Protein AF-A0A9P8SHW7-F1 (afdb_monomer_lite)

Secondary structure (DSSP, 8-state):
--SSHHHHHHHHHHHHHHHHHHHHHHHTS-HHHHHHHHHHHHHHHHHHHS-EE-TTS-EE--TTTT---HHHHHHHHHHTGGG-EEPPPP--------PPP------HHHHHHTTGGGTT--PPP--------TTSPEEPPHHHHHHHHHHHHHHHHHHHHTT-S--S-TTGGGGGGTS-SSB-SSTTSBPPHHHHHHHHHHHHHHTT---SSGGGHHHHHHHHHHHHTT--HHHHHHHTT----HIIIII-----HHHHHHHTT--SSTT----TTTTS---THHHHHHHTT--

Structure (mmCIF, N/CA/C/O backbone):
data_AF-A0A9P8SHW7-F1
#
_entry.id   AF-A0A9P8SHW7-F1
#
loop_
_atom_site.group_PDB
_atom_site.id
_atom_site.type_symbol
_atom_site.label_atom_id
_atom_site.label_alt_id
_atom_site.label_comp_id
_atom_site.label_asym_id
_atom_site.label_entity_id
_atom_site.label_seq_id
_atom_site.pdbx_PDB_ins_code
_atom_site.Cartn_x
_atom_site.Cartn_y
_atom_site.Cartn_z
_atom_site.occupancy
_atom_site.B_iso_or_equiv
_atom_site.auth_seq_id
_atom_site.auth_comp_id
_atom_site.auth_asym_id
_atom_site.auth_atom_id
_atom_site.pdbx_PDB_model_num
ATOM 1 N N . MET A 1 1 ? 10.641 -43.519 4.633 1.00 40.56 1 MET A N 1
ATOM 2 C CA . MET A 1 1 ? 11.462 -42.419 4.082 1.00 40.56 1 MET A CA 1
ATOM 3 C C . MET A 1 1 ? 10.838 -41.916 2.768 1.00 40.56 1 MET A C 1
ATOM 5 O O . MET A 1 1 ? 11.479 -41.977 1.737 1.00 40.56 1 MET A O 1
ATOM 9 N N . ALA A 1 2 ? 9.564 -41.488 2.783 1.00 47.62 2 ALA A N 1
ATOM 10 C CA . ALA A 1 2 ? 8.767 -41.249 1.560 1.00 47.62 2 ALA A CA 1
ATOM 11 C C . ALA A 1 2 ? 7.805 -40.038 1.664 1.00 47.62 2 ALA A C 1
ATOM 13 O O . ALA A 1 2 ? 6.788 -39.991 0.983 1.00 47.62 2 ALA A O 1
ATOM 14 N N . ALA A 1 3 ? 8.075 -39.088 2.567 1.00 46.25 3 ALA A N 1
ATOM 15 C CA . ALA A 1 3 ? 7.189 -37.942 2.820 1.00 46.25 3 ALA A CA 1
ATOM 16 C C . ALA A 1 3 ? 7.668 -36.624 2.174 1.00 46.25 3 ALA A C 1
ATOM 18 O O . ALA A 1 3 ? 6.916 -35.653 2.169 1.00 46.25 3 ALA A O 1
ATOM 19 N N . ASP A 1 4 ? 8.882 -36.593 1.613 1.00 49.69 4 ASP A N 1
ATOM 20 C CA . ASP A 1 4 ? 9.526 -35.367 1.112 1.00 49.69 4 ASP A CA 1
ATOM 21 C C . ASP A 1 4 ? 9.071 -34.997 -0.319 1.00 49.69 4 ASP A C 1
ATOM 23 O O . ASP A 1 4 ? 8.867 -33.827 -0.639 1.00 49.69 4 ASP A O 1
ATOM 27 N N . ASP A 1 5 ? 8.759 -35.998 -1.152 1.00 51.94 5 ASP A N 1
ATOM 28 C CA . ASP A 1 5 ? 8.404 -35.807 -2.572 1.00 51.94 5 ASP A CA 1
ATOM 29 C C . ASP A 1 5 ? 7.025 -35.161 -2.794 1.00 51.94 5 ASP A C 1
ATOM 31 O O . ASP A 1 5 ? 6.785 -34.465 -3.780 1.00 51.94 5 ASP A O 1
ATOM 35 N N . SER A 1 6 ? 6.085 -35.367 -1.868 1.00 47.69 6 SER A N 1
ATOM 36 C CA . SER A 1 6 ? 4.748 -34.763 -1.967 1.00 47.69 6 SER A CA 1
ATOM 37 C C . SER A 1 6 ? 4.747 -33.261 -1.654 1.00 47.69 6 SER A C 1
ATOM 39 O O . SER A 1 6 ? 3.909 -32.517 -2.170 1.00 47.69 6 SER A O 1
ATOM 41 N N . TYR A 1 7 ? 5.694 -32.809 -0.825 1.00 43.69 7 TYR A N 1
ATOM 42 C CA . TYR A 1 7 ? 5.785 -31.425 -0.363 1.00 43.69 7 TYR A CA 1
ATOM 43 C C . TYR A 1 7 ? 6.458 -30.536 -1.415 1.00 43.69 7 TYR A C 1
ATOM 45 O O . TYR A 1 7 ? 5.978 -29.438 -1.705 1.00 43.69 7 TYR A O 1
ATOM 53 N N . THR A 1 8 ? 7.503 -31.050 -2.065 1.00 56.47 8 THR A N 1
ATOM 54 C CA . THR A 1 8 ? 8.145 -30.419 -3.226 1.00 56.47 8 THR A CA 1
ATOM 55 C C . THR A 1 8 ? 7.186 -30.311 -4.412 1.00 56.47 8 THR A C 1
ATOM 57 O O . THR A 1 8 ? 7.071 -29.234 -4.996 1.00 56.47 8 THR A O 1
ATOM 60 N N . ALA A 1 9 ? 6.404 -31.356 -4.704 1.00 55.91 9 ALA A N 1
ATOM 61 C CA . ALA A 1 9 ? 5.430 -31.341 -5.798 1.00 55.91 9 ALA A CA 1
ATOM 62 C C . ALA A 1 9 ? 4.293 -30.312 -5.603 1.00 55.91 9 ALA A C 1
ATOM 64 O O . ALA A 1 9 ? 3.859 -29.659 -6.559 1.00 55.91 9 ALA A O 1
ATOM 65 N N . ALA A 1 10 ? 3.800 -30.132 -4.371 1.00 56.34 10 ALA A N 1
ATOM 66 C CA . ALA A 1 10 ? 2.767 -29.139 -4.064 1.00 56.34 10 ALA A CA 1
ATOM 67 C C . ALA A 1 10 ? 3.289 -27.695 -4.192 1.00 56.34 10 ALA A C 1
ATOM 69 O O . ALA A 1 10 ? 2.602 -26.834 -4.751 1.00 56.34 10 ALA A O 1
ATOM 70 N N . ASP A 1 11 ? 4.517 -27.444 -3.733 1.00 61.62 11 ASP A N 1
ATOM 71 C CA . ASP A 1 11 ? 5.175 -26.142 -3.862 1.00 61.62 11 ASP A CA 1
ATOM 72 C C . ASP A 1 11 ? 5.524 -25.828 -5.330 1.00 61.62 11 ASP A C 1
ATOM 74 O O . ASP A 1 11 ? 5.318 -24.716 -5.818 1.00 61.62 11 ASP A O 1
ATOM 78 N N . GLU A 1 12 ? 5.932 -26.832 -6.107 1.00 68.31 12 GLU A N 1
ATOM 79 C CA . GLU A 1 12 ? 6.135 -26.693 -7.550 1.00 68.31 12 GLU A CA 1
ATOM 80 C C . GLU A 1 12 ? 4.847 -26.368 -8.307 1.00 68.31 12 GLU A C 1
ATOM 82 O O . GLU A 1 12 ? 4.867 -25.528 -9.213 1.00 68.31 12 GLU A O 1
ATOM 87 N N . ARG A 1 13 ? 3.713 -26.964 -7.919 1.00 71.38 13 ARG A N 1
ATOM 88 C CA . ARG A 1 13 ? 2.402 -26.649 -8.505 1.00 71.38 13 ARG A CA 1
ATOM 89 C C . ARG A 1 13 ? 1.988 -25.205 -8.217 1.00 71.38 13 ARG A C 1
ATOM 91 O O . ARG A 1 13 ? 1.507 -24.524 -9.125 1.00 71.38 13 ARG A O 1
ATOM 98 N N . ALA A 1 14 ? 2.215 -24.716 -6.998 1.00 67.38 14 ALA A N 1
ATOM 99 C CA . ALA A 1 14 ? 1.963 -23.320 -6.633 1.00 67.38 14 ALA A CA 1
ATOM 100 C C . ALA A 1 14 ? 2.874 -22.354 -7.414 1.00 67.38 14 ALA A C 1
ATOM 102 O O . ALA A 1 14 ? 2.399 -21.382 -8.012 1.00 67.38 14 ALA A O 1
ATOM 103 N N . ARG A 1 15 ? 4.174 -22.666 -7.513 1.00 68.62 15 ARG A N 1
ATOM 104 C CA . ARG A 1 15 ? 5.137 -21.913 -8.335 1.00 68.62 15 ARG A CA 1
ATOM 105 C C . ARG A 1 15 ? 4.761 -21.932 -9.823 1.00 68.62 15 ARG A C 1
ATOM 107 O O . ARG A 1 15 ? 4.891 -20.917 -10.506 1.00 68.62 15 ARG A O 1
ATOM 114 N N . ALA A 1 16 ? 4.266 -23.052 -10.349 1.00 72.62 16 ALA A N 1
ATOM 115 C CA . ALA A 1 16 ? 3.790 -23.170 -11.728 1.00 72.62 16 ALA A CA 1
ATOM 116 C C . ALA A 1 16 ? 2.539 -22.319 -11.994 1.00 72.62 16 ALA A C 1
ATOM 118 O O . ALA A 1 16 ? 2.502 -21.604 -12.994 1.00 72.62 16 ALA A O 1
ATOM 119 N N . ALA A 1 17 ? 1.561 -22.320 -11.084 1.00 72.69 17 ALA A N 1
ATOM 120 C CA . ALA A 1 17 ? 0.367 -21.482 -11.198 1.00 72.69 17 ALA A CA 1
ATOM 121 C C . ALA A 1 17 ? 0.715 -19.983 -11.192 1.00 72.69 17 ALA A C 1
ATOM 123 O O . ALA A 1 17 ? 0.206 -19.218 -12.013 1.00 72.69 17 ALA A O 1
ATOM 124 N N . ARG A 1 18 ? 1.654 -19.568 -10.331 1.00 67.44 18 ARG A N 1
ATOM 125 C CA . ARG A 1 18 ? 2.157 -18.186 -10.291 1.00 67.44 18 ARG A CA 1
ATOM 126 C C . ARG A 1 18 ? 2.868 -17.788 -11.587 1.00 67.44 18 ARG A C 1
ATOM 128 O O . ARG A 1 18 ? 2.614 -16.705 -12.113 1.00 67.44 18 ARG A O 1
ATOM 135 N N . ARG A 1 19 ? 3.711 -18.673 -12.138 1.00 71.88 19 ARG A N 1
ATOM 136 C CA . ARG A 1 19 ? 4.334 -18.484 -13.463 1.00 71.88 19 ARG A CA 1
ATOM 137 C C . ARG A 1 19 ? 3.291 -18.312 -14.558 1.00 71.88 19 ARG A C 1
ATOM 139 O O . ARG A 1 19 ? 3.410 -17.381 -15.346 1.00 71.88 19 ARG A O 1
ATOM 146 N N . ALA A 1 20 ? 2.270 -19.165 -14.575 1.00 75.00 20 ALA A N 1
ATOM 147 C CA . ALA A 1 20 ? 1.208 -19.118 -15.573 1.00 75.00 20 ALA A CA 1
ATOM 148 C C . ALA A 1 20 ? 0.412 -17.805 -15.510 1.00 75.00 20 ALA A C 1
ATOM 150 O O . ALA A 1 20 ? 0.208 -17.177 -16.543 1.00 75.00 20 ALA A O 1
ATOM 151 N N . GLY A 1 21 ? 0.034 -17.337 -14.314 1.00 72.69 21 GLY A N 1
ATOM 152 C CA . GLY A 1 21 ? -0.694 -16.072 -14.158 1.00 72.69 21 GLY A CA 1
ATOM 153 C C . GLY A 1 21 ? 0.117 -14.843 -14.585 1.00 72.69 21 GLY A C 1
ATOM 154 O O . GLY A 1 21 ? -0.399 -13.949 -15.254 1.00 72.69 21 GLY A O 1
ATOM 155 N N . ILE A 1 22 ? 1.410 -14.806 -14.249 1.00 71.62 22 ILE A N 1
ATOM 156 C CA . ILE A 1 22 ? 2.302 -13.711 -14.659 1.00 71.62 22 ILE A CA 1
ATOM 157 C C . ILE A 1 22 ? 2.559 -13.754 -16.173 1.00 71.62 22 ILE A C 1
ATOM 159 O O . ILE A 1 22 ? 2.586 -12.705 -16.817 1.00 71.62 22 ILE A O 1
ATOM 163 N N . GLN A 1 23 ? 2.701 -14.947 -16.753 1.00 75.06 23 GLN A N 1
ATOM 164 C CA . GLN A 1 23 ? 2.878 -15.113 -18.193 1.00 75.06 23 GLN A CA 1
ATOM 165 C C . GLN A 1 23 ? 1.616 -14.714 -18.971 1.00 75.06 23 GLN A C 1
ATOM 167 O O . GLN A 1 23 ? 1.729 -13.938 -19.910 1.00 75.06 23 GLN A O 1
ATOM 172 N N . ALA A 1 24 ? 0.422 -15.114 -18.525 1.00 74.62 24 ALA A N 1
ATOM 173 C CA . ALA A 1 24 ? -0.839 -14.705 -19.147 1.00 74.62 24 ALA A CA 1
ATOM 174 C C . ALA A 1 24 ? -0.995 -13.175 -19.175 1.00 74.62 24 ALA A C 1
ATOM 176 O O . ALA A 1 24 ? -1.316 -12.591 -20.206 1.00 74.62 24 ALA A O 1
ATOM 177 N N . LYS A 1 25 ? -0.654 -12.497 -18.073 1.00 72.69 25 LYS A N 1
ATOM 178 C CA . LYS A 1 25 ? -0.655 -11.028 -18.017 1.00 72.69 25 LYS A CA 1
ATOM 179 C C . LYS A 1 25 ? 0.338 -10.392 -18.997 1.00 72.69 25 LYS A C 1
ATOM 181 O O . LYS A 1 25 ? 0.077 -9.312 -19.529 1.00 72.69 25 LYS A O 1
ATOM 186 N N . LYS A 1 26 ? 1.491 -11.028 -19.211 1.00 75.12 26 LYS A N 1
ATOM 187 C CA . LYS A 1 26 ? 2.479 -10.597 -20.206 1.00 75.12 26 LYS A CA 1
ATOM 188 C C . LYS A 1 26 ? 1.959 -10.813 -21.629 1.00 75.12 26 LYS A C 1
ATOM 190 O O . LYS A 1 26 ? 2.176 -9.949 -22.474 1.00 75.12 26 LYS A O 1
ATOM 195 N N . ASP A 1 27 ? 1.264 -11.916 -21.878 1.00 76.81 27 ASP A N 1
ATOM 196 C CA . ASP A 1 27 ? 0.693 -12.247 -23.187 1.00 76.81 27 ASP A CA 1
ATOM 197 C C . ASP A 1 27 ? -0.464 -11.302 -23.559 1.00 76.81 27 ASP A C 1
ATOM 199 O O . ASP A 1 27 ? -0.590 -10.896 -24.712 1.00 76.81 27 ASP A O 1
ATOM 203 N N . GLU A 1 28 ? -1.248 -10.859 -22.572 1.00 80.81 28 GLU A N 1
ATOM 204 C CA . GLU A 1 28 ? -2.306 -9.848 -22.729 1.00 80.81 28 GLU A CA 1
ATOM 205 C C . GLU A 1 28 ? -1.777 -8.401 -22.785 1.00 80.81 28 GLU A C 1
ATOM 207 O O . GLU A 1 28 ? -2.542 -7.446 -22.961 1.00 80.81 28 GLU A O 1
ATOM 212 N N . GLN A 1 29 ? -0.465 -8.194 -22.628 1.00 75.19 29 GLN A N 1
ATOM 213 C CA . GLN A 1 29 ? 0.105 -6.854 -22.591 1.00 75.19 29 GLN A CA 1
ATOM 214 C C . GLN A 1 29 ? -0.043 -6.154 -23.957 1.00 75.19 29 GLN A C 1
ATOM 216 O O . GLN A 1 29 ? 0.321 -6.718 -24.992 1.00 75.19 29 GLN A O 1
ATOM 221 N N . PRO A 1 30 ? -0.470 -4.874 -24.000 1.00 86.38 30 PRO A N 1
ATOM 222 C CA . PRO A 1 30 ? -0.546 -4.131 -25.252 1.00 86.38 30 PRO A CA 1
ATOM 223 C C . PRO A 1 30 ? 0.794 -4.127 -25.998 1.00 86.38 30 PRO A C 1
ATOM 225 O O . PRO A 1 30 ? 1.835 -3.799 -25.421 1.00 86.38 30 PRO A O 1
ATOM 228 N N . ALA A 1 31 ? 0.766 -4.402 -27.306 1.00 78.81 31 ALA A N 1
ATOM 229 C CA . ALA A 1 31 ? 1.966 -4.565 -28.136 1.00 78.81 31 ALA A CA 1
ATOM 230 C C . ALA A 1 31 ? 2.939 -3.368 -28.083 1.00 78.81 31 ALA A C 1
ATOM 232 O O . ALA A 1 31 ? 4.152 -3.518 -28.243 1.00 78.81 31 ALA A O 1
ATOM 233 N N . ASN A 1 32 ? 2.431 -2.154 -27.855 1.00 75.31 32 ASN A N 1
ATOM 234 C CA . ASN A 1 32 ? 3.267 -0.962 -27.684 1.00 75.31 32 ASN A CA 1
ATOM 235 C C . ASN A 1 32 ? 4.038 -0.983 -26.358 1.00 75.31 32 ASN A C 1
ATOM 237 O O . ASN A 1 32 ? 5.221 -0.643 -26.326 1.00 75.31 32 ASN A O 1
ATOM 241 N N . THR A 1 33 ? 3.389 -1.416 -25.280 1.00 80.38 33 THR A N 1
ATOM 242 C CA . THR A 1 33 ? 3.993 -1.518 -23.950 1.00 80.38 33 THR A CA 1
ATOM 243 C C . THR A 1 33 ? 5.019 -2.644 -23.913 1.00 80.38 33 THR A C 1
ATOM 245 O O . THR A 1 33 ? 6.135 -2.409 -23.459 1.00 80.38 33 THR A O 1
ATOM 248 N N . ALA A 1 34 ? 4.700 -3.809 -24.490 1.00 81.94 34 ALA A N 1
ATOM 249 C CA . ALA A 1 34 ? 5.624 -4.940 -24.585 1.00 81.94 34 ALA A CA 1
ATOM 250 C C . ALA A 1 34 ? 6.931 -4.553 -25.303 1.00 81.94 34 ALA A C 1
ATOM 252 O O . ALA A 1 34 ? 8.026 -4.769 -24.781 1.00 81.94 34 ALA A O 1
ATOM 253 N N . ARG A 1 35 ? 6.832 -3.880 -26.460 1.00 84.69 35 ARG A N 1
ATOM 254 C CA . ARG A 1 35 ? 8.004 -3.378 -27.203 1.00 84.69 35 ARG A CA 1
ATOM 255 C C . ARG A 1 35 ? 8.798 -2.336 -26.416 1.00 84.69 35 ARG A C 1
ATOM 257 O O . ARG A 1 35 ? 10.026 -2.397 -26.378 1.00 84.69 35 ARG A O 1
ATOM 264 N N . SER A 1 36 ? 8.105 -1.391 -25.778 1.00 88.19 36 SER A N 1
ATOM 265 C CA . SER A 1 36 ? 8.734 -0.349 -24.959 1.00 88.19 36 SER A CA 1
ATOM 266 C C . SER A 1 36 ? 9.498 -0.940 -23.773 1.00 88.19 36 SER A C 1
ATOM 268 O O . SER A 1 36 ? 10.618 -0.512 -23.496 1.00 88.19 36 SER A O 1
ATOM 270 N N . TYR A 1 37 ? 8.920 -1.932 -23.093 1.00 88.75 37 TYR A N 1
ATOM 271 C CA . TYR A 1 37 ? 9.544 -2.586 -21.945 1.00 88.75 37 TYR A CA 1
ATOM 272 C C . TYR A 1 37 ? 10.725 -3.445 -22.382 1.00 88.75 37 TYR A C 1
ATOM 274 O O . TYR A 1 37 ? 11.789 -3.332 -21.788 1.00 88.75 37 TYR A O 1
ATOM 282 N N . ALA A 1 38 ? 10.594 -4.214 -23.466 1.00 88.94 38 ALA A N 1
ATOM 283 C CA . ALA A 1 38 ? 11.689 -5.023 -23.998 1.00 88.94 38 ALA A CA 1
ATOM 284 C C . ALA A 1 38 ? 12.918 -4.181 -24.384 1.00 88.94 38 ALA A C 1
ATOM 286 O O . ALA A 1 38 ? 14.052 -4.605 -24.172 1.00 88.94 38 ALA A O 1
ATOM 287 N N . ALA A 1 39 ? 12.725 -2.975 -24.931 1.00 90.31 39 ALA A N 1
ATOM 288 C CA . ALA A 1 39 ? 13.830 -2.049 -25.187 1.00 90.31 39 ALA A CA 1
ATOM 289 C C . ALA A 1 39 ? 14.539 -1.634 -23.886 1.00 90.31 39 ALA A C 1
ATOM 291 O O . ALA A 1 39 ? 15.738 -1.849 -23.746 1.00 90.31 39 ALA A O 1
ATOM 292 N N . LYS A 1 40 ? 13.779 -1.160 -22.897 1.00 91.38 40 LYS A N 1
ATOM 293 C CA . LYS A 1 40 ? 14.311 -0.681 -21.610 1.00 91.38 40 LYS A CA 1
ATOM 294 C C . LYS A 1 40 ? 14.968 -1.790 -20.787 1.00 91.38 40 LYS A C 1
ATOM 296 O O . LYS A 1 40 ? 15.968 -1.562 -20.122 1.00 91.38 40 LYS A O 1
ATOM 301 N N . GLN A 1 41 ? 14.433 -3.007 -20.861 1.00 92.44 41 GLN A N 1
ATOM 302 C CA . GLN A 1 41 ? 15.014 -4.185 -20.219 1.00 92.44 41 GLN A CA 1
ATOM 303 C C . GLN A 1 41 ? 16.340 -4.595 -20.864 1.00 92.44 41 GLN A C 1
ATOM 305 O O . GLN A 1 41 ? 17.239 -5.034 -20.155 1.00 92.44 41 GLN A O 1
ATOM 310 N N . ARG A 1 42 ? 16.495 -4.445 -22.187 1.00 91.75 42 ARG A N 1
ATOM 311 C CA . ARG A 1 42 ? 17.794 -4.662 -22.846 1.00 91.75 42 ARG A CA 1
ATOM 312 C C . ARG A 1 42 ? 18.826 -3.641 -22.387 1.00 91.75 42 ARG A C 1
ATOM 314 O O . ARG A 1 42 ? 19.956 -4.025 -22.123 1.00 91.75 42 ARG A O 1
ATOM 321 N N . GLU A 1 43 ? 18.427 -2.381 -22.249 1.00 91.88 43 GLU A N 1
ATOM 322 C CA . GLU A 1 43 ? 19.305 -1.327 -21.732 1.00 91.88 43 GLU A CA 1
ATOM 323 C C . GLU A 1 43 ? 19.739 -1.600 -20.290 1.00 91.88 43 GLU A C 1
ATOM 325 O O . GLU A 1 43 ? 20.926 -1.523 -19.998 1.00 91.88 43 GLU A O 1
ATOM 330 N N . TRP A 1 44 ? 18.808 -2.004 -19.419 1.00 90.88 44 TRP A N 1
ATOM 331 C CA . TRP A 1 44 ? 19.127 -2.446 -18.058 1.00 90.88 44 TRP A CA 1
ATOM 332 C C . TRP A 1 44 ? 20.176 -3.560 -18.054 1.00 90.88 44 TRP A C 1
ATOM 334 O O . TRP A 1 44 ? 21.190 -3.457 -17.371 1.00 90.88 44 TRP A O 1
ATOM 344 N N . LYS A 1 45 ? 19.956 -4.619 -18.844 1.00 91.44 45 LYS A N 1
ATOM 345 C CA . LYS A 1 45 ? 20.883 -5.756 -18.922 1.00 91.44 45 LYS A CA 1
ATOM 346 C C . LYS A 1 45 ? 22.252 -5.332 -19.437 1.00 91.44 45 LYS A C 1
ATOM 348 O O . LYS A 1 45 ? 23.253 -5.723 -18.856 1.00 91.44 45 LYS A O 1
ATOM 353 N N . ALA A 1 46 ? 22.297 -4.513 -20.488 1.00 90.31 46 ALA A N 1
ATOM 354 C CA . ALA A 1 46 ? 23.549 -3.978 -21.010 1.00 90.31 46 ALA A CA 1
ATOM 355 C C . ALA A 1 46 ? 24.297 -3.182 -19.932 1.00 90.31 46 ALA A C 1
ATOM 357 O O . ALA A 1 46 ? 25.466 -3.451 -19.692 1.00 90.31 46 ALA A O 1
ATOM 358 N N . TRP A 1 47 ? 23.599 -2.291 -19.222 1.00 90.31 47 TRP A N 1
ATOM 359 C CA . TRP A 1 47 ? 24.169 -1.497 -18.133 1.00 90.31 47 TRP A CA 1
ATOM 360 C C . TRP A 1 47 ? 24.677 -2.351 -16.961 1.00 90.31 47 TRP A C 1
ATOM 362 O O . TRP A 1 47 ? 25.695 -2.016 -16.359 1.00 90.31 47 TRP A O 1
ATOM 372 N N . CYS A 1 48 ? 24.018 -3.474 -16.657 1.00 88.69 48 CYS A N 1
ATOM 373 C CA . CYS A 1 48 ? 24.476 -4.414 -15.631 1.00 88.69 48 CYS A CA 1
ATOM 374 C C . CYS A 1 48 ? 25.825 -5.060 -15.979 1.00 88.69 48 CYS A C 1
ATOM 376 O O . CYS A 1 48 ? 26.620 -5.321 -15.078 1.00 88.69 48 CYS A O 1
ATOM 378 N N . HIS A 1 49 ? 26.057 -5.318 -17.271 1.00 86.56 49 HIS A N 1
ATOM 379 C CA . HIS A 1 49 ? 27.285 -5.925 -17.793 1.00 86.56 49 HIS A CA 1
ATOM 380 C C . HIS A 1 49 ? 28.371 -4.893 -18.125 1.00 86.56 49 HIS A C 1
ATOM 382 O O . HIS A 1 49 ? 29.494 -5.278 -18.442 1.00 86.56 49 HIS A O 1
ATOM 388 N N . THR A 1 50 ? 28.067 -3.593 -18.054 1.00 85.50 50 THR A N 1
ATOM 389 C CA . THR A 1 50 ? 29.059 -2.535 -18.265 1.00 85.50 50 THR A CA 1
ATOM 390 C C . THR A 1 50 ? 30.057 -2.525 -17.101 1.00 85.50 50 THR A C 1
ATOM 392 O O . THR A 1 5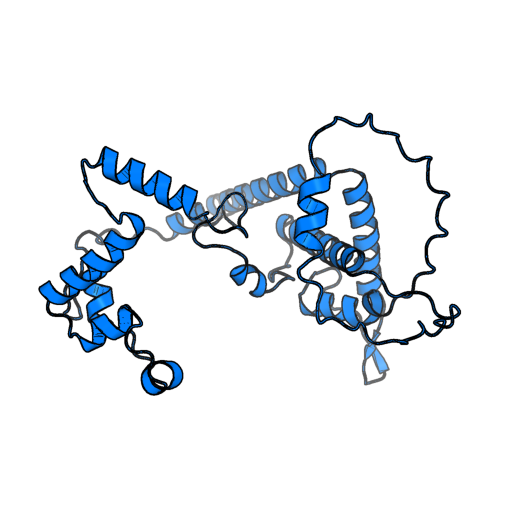0 ? 29.637 -2.341 -15.953 1.00 85.50 50 THR A O 1
ATOM 395 N N . PRO A 1 51 ? 31.365 -2.694 -17.365 1.00 80.62 51 PRO A N 1
ATOM 396 C CA . PRO A 1 51 ? 32.379 -2.669 -16.322 1.00 80.62 51 PRO A CA 1
ATOM 397 C C . PRO A 1 51 ? 32.539 -1.255 -15.752 1.00 80.62 51 PRO A C 1
ATOM 399 O O . PRO A 1 51 ? 32.457 -0.260 -16.475 1.00 80.62 51 PRO A O 1
ATOM 402 N N . ARG A 1 52 ? 32.746 -1.170 -14.438 1.00 78.81 52 ARG A N 1
ATOM 403 C CA . ARG A 1 52 ? 32.837 0.076 -13.667 1.00 78.81 52 ARG A CA 1
ATOM 404 C C . ARG A 1 52 ? 34.191 0.167 -13.006 1.00 78.81 52 ARG A C 1
ATOM 406 O O . ARG A 1 52 ? 34.658 -0.831 -12.481 1.00 78.81 52 ARG A O 1
ATOM 413 N N . ALA A 1 53 ? 34.782 1.353 -12.983 1.00 76.19 53 ALA A N 1
ATOM 414 C CA . ALA A 1 53 ? 35.954 1.595 -12.156 1.00 76.19 53 ALA A CA 1
ATOM 415 C C . ALA A 1 53 ? 35.507 1.795 -10.700 1.00 76.19 53 ALA A C 1
ATOM 417 O O . ALA A 1 53 ? 34.651 2.640 -10.425 1.00 76.19 53 ALA A O 1
ATOM 418 N N . ALA A 1 54 ? 36.054 1.003 -9.786 1.00 71.12 54 ALA A N 1
ATOM 419 C CA . ALA A 1 54 ? 36.008 1.285 -8.360 1.00 71.12 54 ALA A CA 1
ATOM 420 C C . ALA A 1 54 ? 36.973 2.437 -8.012 1.00 71.12 54 ALA A C 1
ATOM 422 O O . ALA A 1 54 ? 37.752 2.895 -8.851 1.00 71.12 54 ALA A O 1
ATOM 423 N N . GLU A 1 55 ? 36.890 2.952 -6.782 1.00 71.12 55 GLU A N 1
ATOM 424 C CA . GLU A 1 55 ? 37.729 4.071 -6.315 1.00 71.12 55 GLU A CA 1
ATOM 425 C C . GLU A 1 55 ? 39.233 3.739 -6.315 1.00 71.12 55 GLU A C 1
ATOM 427 O O . GLU A 1 55 ? 40.066 4.637 -6.404 1.00 71.12 55 GLU A O 1
ATOM 432 N N . ASP A 1 56 ? 39.572 2.452 -6.264 1.00 76.12 56 ASP A N 1
ATOM 433 C CA . ASP A 1 56 ? 40.925 1.896 -6.369 1.00 76.12 56 ASP A CA 1
ATOM 434 C C . ASP A 1 56 ? 41.397 1.688 -7.824 1.00 76.12 56 ASP A C 1
ATOM 436 O O . ASP A 1 56 ? 42.544 1.308 -8.053 1.00 76.12 56 ASP A O 1
ATOM 440 N N . GLY A 1 57 ? 40.543 1.976 -8.812 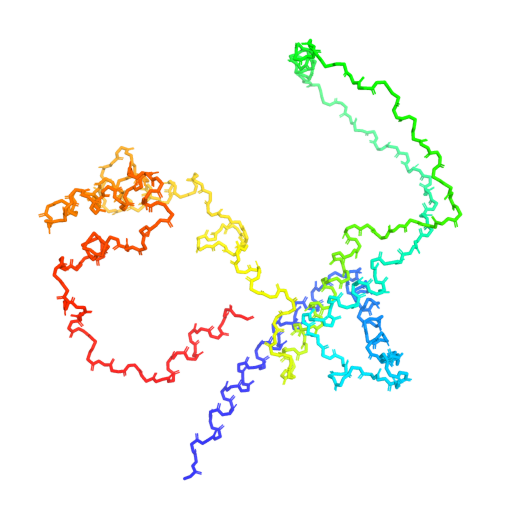1.00 72.12 57 GLY A N 1
ATOM 441 C CA . GLY A 1 57 ? 40.825 1.798 -10.236 1.00 72.12 57 GLY A CA 1
ATOM 442 C C . GLY A 1 57 ? 40.563 0.386 -10.765 1.00 72.12 57 GLY A C 1
ATOM 443 O O . GLY A 1 57 ? 40.693 0.172 -11.973 1.00 72.12 57 GLY A O 1
ATOM 444 N N . GLU A 1 58 ? 40.154 -0.560 -9.915 1.00 75.25 58 GLU A N 1
ATOM 445 C CA . GLU A 1 58 ? 39.796 -1.912 -10.343 1.00 75.25 58 GLU A CA 1
ATOM 446 C C . GLU A 1 58 ? 38.466 -1.909 -11.102 1.00 75.25 58 GLU A C 1
ATOM 448 O O . GLU A 1 58 ? 37.504 -1.219 -10.749 1.00 75.25 58 GLU A O 1
ATOM 453 N N . LEU A 1 59 ? 38.399 -2.698 -12.175 1.00 75.56 59 LEU A N 1
ATOM 454 C CA . LEU A 1 59 ? 37.171 -2.854 -12.946 1.00 75.56 59 LEU A CA 1
ATOM 455 C C . LEU A 1 59 ? 36.289 -3.906 -12.276 1.00 75.56 59 LEU A C 1
ATOM 457 O O . LEU A 1 59 ? 36.624 -5.089 -12.270 1.00 75.56 59 LEU A O 1
ATOM 461 N N . TYR A 1 60 ? 35.127 -3.498 -11.774 1.00 73.88 60 TYR A N 1
ATOM 462 C CA . TYR A 1 60 ? 34.126 -4.413 -11.241 1.00 73.88 60 TYR A CA 1
ATOM 463 C C . TYR A 1 60 ? 32.841 -4.396 -12.073 1.00 73.88 60 TYR A C 1
ATOM 465 O O . TYR A 1 60 ? 32.418 -3.382 -12.633 1.00 73.88 60 TYR A O 1
ATOM 473 N N . SER A 1 61 ? 32.199 -5.557 -12.148 1.00 73.81 61 SER A N 1
ATOM 474 C CA . SER A 1 61 ? 30.828 -5.722 -12.627 1.00 73.81 61 SER A CA 1
ATOM 475 C C . SER A 1 61 ? 29.930 -6.085 -11.453 1.00 73.81 61 SER A C 1
ATOM 477 O O . SER A 1 61 ? 30.394 -6.662 -10.469 1.00 73.81 61 SER A O 1
ATOM 479 N N . TRP A 1 62 ? 28.634 -5.808 -11.563 1.00 79.06 62 TRP A N 1
ATOM 480 C CA . TRP A 1 62 ? 27.685 -6.207 -10.529 1.00 79.06 62 TRP A CA 1
ATOM 481 C C . TRP A 1 62 ? 27.707 -7.737 -10.328 1.00 79.06 62 TRP A C 1
ATOM 483 O O . TRP A 1 62 ? 27.416 -8.470 -11.278 1.00 79.06 62 TRP A O 1
ATOM 493 N N . PRO A 1 63 ? 28.026 -8.244 -9.120 1.00 73.94 63 PRO A N 1
ATOM 494 C CA . PRO A 1 63 ? 28.206 -9.681 -8.877 1.00 73.94 63 PRO A CA 1
ATOM 495 C C . PRO A 1 63 ? 26.903 -10.476 -9.042 1.00 73.94 63 PRO A C 1
ATOM 497 O O . PRO A 1 63 ? 26.918 -11.676 -9.297 1.00 73.94 63 PRO A O 1
ATOM 500 N N . ASP A 1 64 ? 25.765 -9.793 -8.933 1.00 77.81 64 ASP A N 1
ATOM 501 C CA . ASP A 1 64 ? 24.417 -10.330 -9.078 1.00 77.81 64 ASP A CA 1
ATOM 502 C C . ASP A 1 64 ? 23.898 -10.295 -10.537 1.00 77.81 64 ASP A C 1
ATOM 504 O O . ASP A 1 64 ? 22.746 -10.640 -10.809 1.00 77.81 64 ASP A O 1
ATOM 508 N N . GLY A 1 65 ? 24.737 -9.919 -11.511 1.00 84.00 65 GLY A N 1
ATOM 509 C CA . GLY A 1 65 ? 24.455 -10.053 -12.943 1.00 84.00 65 GLY A CA 1
ATOM 510 C C . GLY A 1 65 ? 23.232 -9.254 -13.397 1.00 84.00 65 GLY A C 1
ATOM 511 O O . GLY A 1 65 ? 23.257 -8.034 -13.396 1.00 84.00 65 GLY A O 1
ATOM 512 N N . GLU A 1 66 ? 22.146 -9.912 -13.805 1.00 83.81 66 GLU A N 1
ATOM 513 C CA . GLU A 1 66 ? 20.900 -9.243 -14.233 1.00 83.81 66 GLU A CA 1
ATOM 514 C C . GLU A 1 66 ? 19.847 -9.125 -13.117 1.00 83.81 66 GLU A C 1
ATOM 516 O O . GLU A 1 66 ? 18.720 -8.690 -13.385 1.00 83.81 66 GLU A O 1
ATOM 521 N N . LEU A 1 67 ? 20.170 -9.547 -11.886 1.00 84.50 67 LEU A N 1
ATOM 522 C CA . LEU A 1 67 ? 19.247 -9.439 -10.759 1.00 84.50 67 LEU A CA 1
ATOM 523 C C . LEU A 1 67 ? 18.861 -7.975 -10.526 1.00 84.50 67 LEU A C 1
ATOM 525 O O . LEU A 1 67 ? 19.628 -7.044 -10.784 1.00 84.50 67 LEU A O 1
ATOM 529 N N . VAL A 1 68 ? 17.611 -7.789 -10.105 1.00 84.81 68 VAL A N 1
ATOM 530 C CA . VAL A 1 68 ? 17.019 -6.466 -9.920 1.00 84.81 68 VAL A CA 1
ATOM 531 C C . VAL A 1 68 ? 16.902 -6.234 -8.428 1.00 84.81 68 VAL A C 1
ATOM 533 O O . VAL A 1 68 ? 15.972 -6.737 -7.798 1.00 84.81 68 VAL A O 1
ATOM 536 N N . THR A 1 69 ? 17.841 -5.468 -7.888 1.00 83.50 69 THR A N 1
ATOM 537 C CA . THR A 1 69 ? 17.854 -5.036 -6.490 1.00 83.50 69 THR A CA 1
ATOM 538 C C . THR A 1 69 ? 17.487 -3.550 -6.391 1.00 83.50 69 THR A C 1
ATOM 540 O O . THR A 1 69 ? 17.657 -2.809 -7.371 1.00 83.50 69 THR A O 1
ATOM 543 N N . PRO A 1 70 ? 16.958 -3.089 -5.242 1.00 79.69 70 PRO A N 1
ATOM 544 C CA . PRO A 1 70 ? 16.640 -1.676 -5.035 1.00 79.69 70 PRO A CA 1
ATOM 545 C C . PRO A 1 70 ? 17.841 -0.753 -5.298 1.00 79.69 70 PRO A C 1
ATOM 547 O O . PRO A 1 70 ? 17.714 0.227 -6.035 1.00 79.69 70 PRO A O 1
ATOM 550 N N . ASP A 1 71 ? 19.016 -1.111 -4.775 1.00 80.94 71 ASP A N 1
ATOM 551 C CA . ASP A 1 71 ? 20.235 -0.296 -4.875 1.00 80.94 71 ASP A CA 1
ATOM 552 C C . ASP A 1 71 ? 20.734 -0.181 -6.310 1.00 80.94 71 ASP A C 1
ATOM 554 O O . ASP A 1 71 ? 21.105 0.896 -6.778 1.00 80.94 71 ASP A O 1
ATOM 558 N N . LYS A 1 72 ? 20.665 -1.281 -7.057 1.00 86.38 72 LYS A N 1
ATOM 559 C CA . LYS A 1 72 ? 21.076 -1.313 -8.455 1.00 86.38 72 LYS A CA 1
ATOM 560 C C . LYS A 1 72 ? 20.131 -0.521 -9.351 1.00 86.38 72 LYS A C 1
ATOM 562 O O . LYS A 1 72 ? 20.577 0.168 -10.267 1.00 86.38 72 LYS A O 1
ATOM 567 N N . LEU A 1 73 ? 18.826 -0.567 -9.067 1.00 85.38 73 LEU A N 1
ATOM 568 C CA . LEU A 1 73 ? 17.847 0.279 -9.747 1.00 85.38 73 LEU A CA 1
ATOM 569 C C . LEU A 1 73 ? 18.112 1.761 -9.456 1.00 85.38 73 LEU A C 1
ATOM 571 O O . LEU A 1 73 ? 18.093 2.573 -10.380 1.00 85.38 73 LEU A O 1
ATOM 575 N N . ALA A 1 74 ? 18.403 2.114 -8.203 1.00 83.88 74 ALA A N 1
ATOM 576 C CA . ALA A 1 74 ? 18.747 3.481 -7.826 1.00 83.88 74 ALA A CA 1
ATOM 577 C C . ALA A 1 74 ? 20.040 3.965 -8.508 1.00 83.88 74 ALA A C 1
ATOM 579 O O . ALA A 1 74 ? 20.064 5.075 -9.046 1.00 83.88 74 ALA A O 1
ATOM 580 N N . ALA A 1 75 ? 21.077 3.124 -8.551 1.00 84.00 75 ALA A N 1
ATOM 581 C CA . ALA A 1 75 ? 22.337 3.415 -9.231 1.00 84.00 75 ALA A CA 1
ATOM 582 C C . ALA A 1 75 ? 22.129 3.645 -10.735 1.00 84.00 75 ALA A C 1
ATOM 584 O O . ALA A 1 75 ? 22.566 4.665 -11.264 1.00 84.00 75 ALA A O 1
ATOM 585 N N . TRP A 1 76 ? 21.372 2.776 -11.412 1.00 86.75 76 TRP A N 1
ATOM 586 C CA . TRP A 1 76 ? 21.074 2.945 -12.838 1.00 86.75 76 TRP A CA 1
ATOM 587 C C . TRP A 1 76 ? 20.310 4.230 -13.140 1.00 86.75 76 TRP A C 1
ATOM 589 O O . TRP A 1 76 ? 20.605 4.930 -14.112 1.00 86.75 76 TRP A O 1
ATOM 599 N N . LEU A 1 77 ? 19.337 4.570 -12.291 1.00 85.31 77 LEU A N 1
ATOM 600 C CA . LEU A 1 77 ? 18.608 5.820 -12.440 1.00 85.31 77 LEU A CA 1
ATOM 601 C C . LEU A 1 77 ? 19.540 7.021 -12.277 1.00 85.31 77 LEU A C 1
ATOM 603 O O . LEU A 1 77 ? 19.497 7.924 -13.103 1.00 85.31 77 LEU A O 1
ATOM 607 N N . LYS A 1 78 ? 20.386 7.028 -11.245 1.00 84.62 78 LYS A N 1
ATOM 608 C CA . LYS A 1 78 ? 21.284 8.147 -10.941 1.00 84.62 78 LYS A CA 1
ATOM 609 C C . LYS A 1 78 ? 22.364 8.353 -12.001 1.00 84.62 78 LYS A C 1
ATOM 611 O O . LYS A 1 78 ? 22.633 9.490 -12.367 1.00 84.62 78 LYS A O 1
ATOM 616 N N . GLU A 1 79 ? 22.996 7.279 -12.450 1.00 82.62 79 GLU A N 1
ATOM 617 C CA . GLU A 1 79 ? 24.195 7.344 -13.291 1.00 82.62 79 GLU A CA 1
ATOM 618 C C . GLU A 1 79 ? 23.895 7.462 -14.781 1.00 82.62 79 GLU A C 1
ATOM 620 O O . GLU A 1 79 ? 24.726 7.954 -15.537 1.00 82.62 79 GLU A O 1
ATOM 625 N N . ASP A 1 80 ? 22.732 6.980 -15.213 1.00 84.06 80 ASP A N 1
ATOM 626 C CA . ASP A 1 80 ? 22.403 6.890 -16.629 1.00 84.06 80 ASP A CA 1
ATOM 627 C C . ASP A 1 80 ? 21.075 7.600 -16.904 1.00 84.06 80 ASP A C 1
ATOM 629 O O . ASP A 1 80 ? 21.044 8.681 -17.493 1.00 84.06 80 ASP A O 1
ATOM 633 N N . ILE A 1 81 ? 19.958 7.068 -16.399 1.00 85.25 81 ILE A N 1
ATOM 634 C CA . ILE A 1 81 ? 18.627 7.538 -16.810 1.00 85.25 81 ILE A CA 1
ATOM 635 C C . ILE A 1 81 ? 18.380 9.012 -16.466 1.00 85.25 81 ILE A C 1
ATOM 637 O O . ILE A 1 81 ? 17.847 9.742 -17.294 1.00 85.25 81 ILE A O 1
ATOM 641 N N . LEU A 1 82 ? 18.758 9.488 -15.282 1.00 82.81 82 LEU A N 1
ATOM 642 C CA . LEU A 1 82 ? 18.510 10.875 -14.874 1.00 82.81 82 LEU A CA 1
ATOM 643 C C . LEU A 1 82 ? 19.445 11.882 -15.554 1.00 82.81 82 LEU A C 1
ATOM 645 O O . LEU A 1 82 ? 19.097 13.057 -15.633 1.00 82.81 82 LEU A O 1
ATOM 649 N N . LEU A 1 83 ? 20.592 11.434 -16.071 1.00 81.31 83 LEU A N 1
ATOM 650 C CA . LEU A 1 83 ? 21.572 12.289 -16.749 1.00 81.31 83 LEU A CA 1
ATOM 651 C C . LEU A 1 83 ? 21.360 12.346 -18.269 1.00 81.31 83 LEU A C 1
ATOM 653 O O . LEU A 1 83 ? 21.952 13.183 -18.953 1.00 81.31 83 LEU A O 1
ATOM 657 N N . ARG A 1 84 ? 20.494 11.487 -18.820 1.00 80.81 84 ARG A N 1
ATOM 658 C CA . ARG A 1 84 ? 20.231 11.423 -20.261 1.00 80.81 84 ARG A CA 1
ATOM 659 C C . ARG A 1 84 ? 19.537 12.674 -20.780 1.00 80.81 84 ARG A C 1
ATOM 661 O O . ARG A 1 84 ? 18.414 13.009 -20.391 1.00 80.81 84 ARG A O 1
ATOM 668 N N . ARG A 1 85 ? 20.181 13.281 -21.775 1.00 77.88 85 ARG A N 1
ATOM 669 C CA . ARG A 1 85 ? 19.632 14.367 -22.585 1.00 77.88 85 ARG A CA 1
ATOM 670 C C . ARG A 1 85 ? 19.093 13.825 -23.906 1.00 77.88 85 AR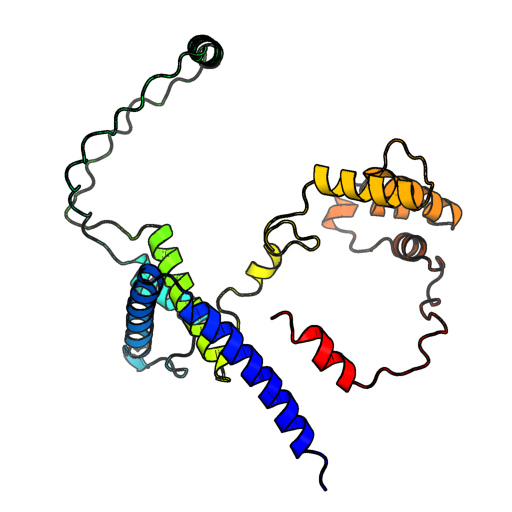G A C 1
ATOM 672 O O . ARG A 1 85 ? 19.717 12.991 -24.556 1.00 77.88 85 ARG A O 1
ATOM 679 N N . VAL A 1 86 ? 17.921 14.304 -24.303 1.00 74.88 86 VAL A N 1
ATOM 680 C CA . VAL A 1 86 ? 17.205 13.909 -25.515 1.00 74.88 86 VAL A CA 1
ATOM 681 C C . VAL A 1 86 ? 16.904 15.157 -26.337 1.00 74.88 86 VAL A C 1
ATOM 683 O O . VAL A 1 86 ? 16.456 16.182 -25.818 1.00 74.88 86 VAL A O 1
ATOM 686 N N . VAL A 1 87 ? 17.140 15.070 -27.643 1.00 66.56 87 VAL A N 1
ATOM 687 C CA . VAL A 1 87 ? 16.746 16.117 -28.593 1.00 66.56 87 VAL A CA 1
ATOM 688 C C . VAL A 1 87 ? 15.216 16.132 -28.678 1.00 66.56 87 VAL A C 1
ATOM 690 O O . VAL A 1 87 ? 14.608 15.067 -28.838 1.00 66.56 87 VAL A O 1
ATOM 693 N N . PRO A 1 88 ? 14.555 17.296 -28.552 1.00 56.50 88 PRO A N 1
ATOM 694 C CA . PRO A 1 88 ? 13.104 17.338 -28.539 1.00 56.50 88 PRO A CA 1
ATOM 695 C C . PRO A 1 88 ? 12.563 16.829 -29.883 1.00 56.50 88 PRO A C 1
ATOM 697 O O . PRO A 1 88 ? 13.112 17.160 -30.939 1.00 56.50 88 PRO A O 1
ATOM 700 N N . PRO A 1 89 ? 11.476 16.038 -29.888 1.00 52.41 89 PRO A N 1
ATOM 701 C CA . PRO A 1 89 ? 10.864 15.623 -31.137 1.00 52.41 89 PRO A CA 1
ATOM 702 C C . PRO A 1 89 ? 10.378 16.868 -31.886 1.00 52.41 89 PRO A C 1
ATOM 704 O O . PRO A 1 89 ? 9.602 17.660 -31.344 1.00 52.41 89 PRO A O 1
ATOM 707 N N . GLN A 1 90 ? 10.806 17.034 -33.142 1.00 55.62 90 GLN A N 1
ATOM 708 C CA . GLN A 1 90 ? 10.246 18.059 -34.022 1.00 55.62 90 GLN A CA 1
ATOM 709 C C . GLN A 1 90 ? 8.721 17.899 -34.033 1.00 55.62 90 GLN A C 1
ATOM 711 O O . GLN A 1 90 ? 8.205 16.820 -34.346 1.00 55.62 90 GLN A O 1
ATOM 716 N N . LYS A 1 91 ? 7.992 18.958 -33.645 1.00 45.41 91 LYS A N 1
ATOM 717 C CA . LYS A 1 91 ? 6.523 18.980 -33.646 1.00 45.41 91 LYS A CA 1
ATOM 718 C C . LYS A 1 91 ? 6.032 18.493 -35.010 1.00 45.41 91 LYS A C 1
ATOM 720 O O . LYS A 1 91 ? 6.138 19.207 -36.005 1.00 45.41 91 LYS A O 1
ATOM 725 N N . LYS A 1 92 ? 5.451 17.290 -35.069 1.00 48.94 92 LYS A N 1
ATOM 726 C CA . LYS A 1 92 ? 4.684 16.878 -36.249 1.00 48.94 92 LYS A CA 1
ATOM 727 C C . LYS A 1 92 ? 3.536 17.877 -36.404 1.00 48.94 92 LYS A C 1
ATOM 729 O O . LYS A 1 92 ? 2.833 18.139 -35.427 1.00 48.94 92 LYS A O 1
ATOM 734 N N . ARG A 1 93 ? 3.386 18.458 -37.605 1.00 45.06 93 ARG A N 1
ATOM 735 C CA . ARG A 1 93 ? 2.346 19.454 -37.929 1.00 45.06 93 ARG A CA 1
ATOM 736 C C . ARG A 1 93 ? 1.007 18.982 -37.360 1.00 45.06 93 ARG A C 1
ATOM 738 O O . ARG A 1 93 ? 0.586 17.856 -37.633 1.00 45.06 93 ARG A O 1
ATOM 745 N N . ALA A 1 94 ? 0.381 19.829 -36.544 1.00 44.66 94 ALA A N 1
ATOM 746 C CA . ALA A 1 94 ? -0.904 19.541 -35.926 1.00 44.66 94 ALA A CA 1
ATOM 747 C C . ALA A 1 94 ? -1.900 19.094 -37.008 1.00 44.66 94 ALA A C 1
ATOM 749 O O . ALA A 1 94 ? -2.117 19.798 -37.996 1.00 44.66 94 ALA A O 1
ATOM 750 N N . ARG A 1 95 ? -2.484 17.900 -36.850 1.00 57.84 95 ARG A N 1
ATOM 751 C CA . ARG A 1 95 ? -3.605 17.476 -37.699 1.00 57.84 95 ARG A CA 1
ATOM 752 C C . ARG A 1 95 ? -4.768 18.435 -37.424 1.00 57.84 95 ARG A C 1
ATOM 754 O O . ARG A 1 95 ? -5.000 18.773 -36.265 1.00 57.84 95 ARG A O 1
ATOM 761 N N . ARG A 1 96 ? -5.450 18.883 -38.490 1.00 42.81 96 ARG A N 1
ATOM 762 C CA . ARG A 1 96 ? -6.576 19.838 -38.447 1.00 42.81 96 ARG A CA 1
ATOM 763 C C . ARG A 1 96 ? -7.506 19.531 -37.260 1.00 42.81 96 ARG A C 1
ATOM 765 O O . ARG A 1 96 ? -7.879 18.364 -37.106 1.00 42.81 96 ARG A O 1
ATOM 772 N N . PRO A 1 97 ? -7.884 20.529 -36.440 1.00 44.16 97 PRO A N 1
ATOM 773 C CA . PRO A 1 97 ? -8.786 20.299 -35.321 1.00 44.16 97 PRO A CA 1
ATOM 774 C C . PRO A 1 97 ? -10.112 19.731 -35.837 1.00 44.16 97 PRO A C 1
ATOM 776 O O . PRO A 1 97 ? -10.687 20.226 -36.808 1.00 44.16 97 PRO A O 1
ATOM 779 N N . LYS A 1 98 ? -10.566 18.647 -35.203 1.00 47.03 98 LYS A N 1
ATOM 780 C CA . LYS A 1 98 ? -11.856 18.017 -35.483 1.00 47.03 98 LYS A CA 1
ATOM 781 C C . LYS A 1 98 ? -12.935 18.965 -34.950 1.00 47.03 98 LYS A C 1
ATOM 783 O O . LYS A 1 98 ? -13.020 19.167 -33.743 1.00 47.03 98 LYS A O 1
ATOM 788 N N . VAL A 1 99 ? -13.682 19.602 -35.851 1.00 36.78 99 VAL A N 1
ATOM 789 C CA . VAL A 1 99 ? -14.780 20.512 -35.500 1.00 36.78 99 VAL A CA 1
ATOM 790 C C . VAL A 1 99 ? -15.899 19.678 -34.881 1.00 36.78 99 VAL A C 1
ATOM 792 O O . VAL A 1 99 ? -16.435 18.788 -35.538 1.00 36.78 99 VAL A O 1
ATOM 795 N N . TRP A 1 100 ? -16.224 19.937 -33.617 1.00 33.62 100 TRP A N 1
ATOM 796 C CA . TRP A 1 100 ? -17.398 19.365 -32.962 1.00 33.62 100 TRP A CA 1
ATOM 797 C C . TRP A 1 100 ? -18.596 20.300 -33.180 1.00 33.62 100 TRP A C 1
ATOM 799 O O . TRP A 1 100 ? -18.419 21.518 -33.072 1.00 33.62 100 TRP A O 1
ATOM 809 N N . PRO A 1 101 ? -19.802 19.787 -33.485 1.00 38.28 101 PRO A N 1
ATOM 810 C CA . PRO A 1 101 ? -20.989 20.627 -33.578 1.00 38.28 101 PRO A CA 1
ATOM 811 C C . PRO A 1 101 ? -21.285 21.228 -32.201 1.00 38.28 101 PRO A C 1
ATOM 813 O O . PRO A 1 101 ? -21.316 20.509 -31.202 1.00 38.28 101 PRO A O 1
ATOM 816 N N . LYS A 1 102 ? -21.487 22.547 -32.142 1.00 42.41 102 LYS A N 1
ATOM 817 C CA . LYS A 1 102 ? -21.888 23.248 -30.917 1.00 42.41 102 LYS A CA 1
ATOM 818 C C . LYS A 1 102 ? -23.283 22.764 -30.498 1.00 42.41 102 LYS A C 1
ATOM 820 O O . LYS A 1 102 ? -24.257 23.105 -31.162 1.00 42.41 102 LYS A O 1
ATOM 825 N N . LEU A 1 103 ? -23.390 22.005 -29.405 1.00 37.38 103 LEU A N 1
ATOM 826 C CA . LEU A 1 103 ? -24.652 21.897 -28.668 1.00 37.38 103 LEU A CA 1
ATOM 827 C C . LEU A 1 103 ? -24.804 23.155 -27.804 1.00 37.38 103 LEU A C 1
ATOM 829 O O . LEU A 1 103 ? -23.916 23.480 -27.018 1.00 37.38 103 LEU A O 1
ATOM 833 N N . GLY A 1 104 ? -25.905 23.880 -28.000 1.00 41.38 104 GLY A N 1
ATOM 834 C CA . GLY A 1 104 ? -26.250 25.080 -27.242 1.00 41.38 104 GLY A CA 1
ATOM 835 C C . GLY A 1 104 ? -26.736 24.755 -25.827 1.00 41.38 104 GLY A C 1
ATOM 836 O O . GLY A 1 104 ? -27.576 23.879 -25.642 1.00 41.38 104 GLY A O 1
ATOM 837 N N . GLY A 1 105 ? -26.200 25.479 -24.846 1.00 36.03 105 GLY A N 1
ATOM 838 C CA . GLY A 1 105 ? -26.564 25.458 -23.424 1.00 36.03 105 GLY A CA 1
ATOM 839 C C . GLY A 1 105 ? -25.615 26.375 -22.632 1.00 36.03 105 GLY A C 1
ATOM 840 O O . GLY A 1 105 ? -24.481 26.566 -23.081 1.00 36.03 105 GLY A O 1
ATOM 841 N N . PRO A 1 106 ? -26.055 27.008 -21.526 1.00 46.03 106 PRO A N 1
ATOM 842 C CA . PRO A 1 106 ? -25.523 28.287 -21.048 1.00 46.03 106 PRO A CA 1
ATOM 843 C C . PRO A 1 106 ? -24.167 28.141 -20.338 1.00 46.03 106 PRO A C 1
ATOM 845 O O . PRO A 1 106 ? -24.076 28.055 -19.122 1.00 46.03 106 PRO A O 1
ATOM 848 N N . LEU A 1 107 ? -23.086 28.138 -21.120 1.00 43.50 107 LEU A N 1
ATOM 849 C CA . LEU A 1 107 ? -21.707 28.257 -20.624 1.00 43.50 107 LEU A CA 1
ATOM 850 C C . LEU A 1 107 ? -21.286 29.727 -20.410 1.00 43.50 107 LEU A C 1
ATOM 852 O O . LEU A 1 107 ? -20.223 29.989 -19.857 1.00 43.50 107 LEU A O 1
ATOM 856 N N . ALA A 1 108 ? -22.103 30.681 -20.870 1.00 45.31 108 ALA A N 1
ATOM 857 C CA . ALA A 1 108 ? -21.831 32.112 -20.733 1.00 45.31 108 ALA A CA 1
ATOM 858 C C . ALA A 1 108 ? -21.943 32.577 -19.270 1.00 45.31 108 ALA A C 1
ATOM 860 O O . ALA A 1 108 ? -21.101 33.334 -18.806 1.00 45.31 108 ALA A O 1
ATOM 861 N N . GLU A 1 109 ? -22.906 32.033 -18.524 1.00 38.94 109 GLU A N 1
ATOM 862 C CA . GLU A 1 109 ? -23.183 32.416 -17.132 1.00 38.94 109 GLU A CA 1
ATOM 863 C C . GLU A 1 109 ? -22.106 31.895 -16.156 1.00 38.94 109 GLU A C 1
ATOM 865 O O . GLU A 1 109 ? -21.742 32.557 -15.189 1.00 38.94 109 GLU A O 1
ATOM 870 N N . ALA A 1 110 ? -21.494 30.743 -16.462 1.00 41.78 110 ALA A N 1
ATOM 871 C CA . ALA A 1 110 ? -20.383 30.193 -15.678 1.00 41.78 110 ALA A CA 1
ATOM 872 C C . ALA A 1 110 ? -19.059 30.956 -15.879 1.00 41.78 110 ALA A C 1
ATOM 874 O O . ALA A 1 110 ? -18.190 30.917 -15.010 1.00 41.78 110 ALA A O 1
ATOM 875 N N . ALA A 1 111 ? -18.885 31.627 -17.022 1.00 46.59 111 ALA A N 1
ATOM 876 C CA . ALA A 1 111 ? -17.687 32.412 -17.307 1.00 46.59 111 ALA A CA 1
ATOM 877 C C . ALA A 1 111 ? -17.707 33.779 -16.603 1.00 46.59 111 ALA A C 1
ATOM 879 O O . ALA A 1 111 ? -16.650 34.265 -16.209 1.00 46.59 111 ALA A O 1
ATOM 880 N N . GLU A 1 112 ? -18.893 34.363 -16.411 1.00 44.56 112 GLU A N 1
ATOM 881 C CA . GLU A 1 112 ? -19.077 35.628 -15.688 1.00 44.56 112 GLU A CA 1
ATOM 882 C C . GLU A 1 112 ? -18.862 35.458 -14.176 1.00 44.56 112 GLU A C 1
ATOM 884 O O . GLU A 1 112 ? -18.133 36.240 -13.573 1.00 44.56 112 GLU A O 1
ATOM 889 N N . LEU A 1 113 ? -19.363 34.367 -13.583 1.00 42.59 113 LEU A N 1
ATOM 890 C CA . LEU A 1 113 ? -19.150 34.043 -12.161 1.00 42.59 113 LEU A CA 1
ATOM 891 C C . LEU A 1 113 ? -17.683 33.754 -11.790 1.00 42.59 113 LEU A C 1
ATOM 893 O O . LEU A 1 113 ? -17.311 33.878 -10.630 1.00 42.59 113 LEU A O 1
ATOM 897 N N . LEU A 1 114 ? -16.839 33.374 -12.755 1.00 48.91 114 LEU A N 1
ATOM 898 C CA . LEU A 1 114 ? -15.404 33.130 -12.541 1.00 48.91 114 LEU A CA 1
ATOM 899 C C . LEU A 1 114 ? -14.530 34.379 -12.753 1.00 48.91 114 LEU A C 1
ATOM 901 O O . LEU A 1 114 ? -13.319 34.320 -12.525 1.00 48.91 114 LEU A O 1
ATOM 905 N N . ALA A 1 115 ? -15.108 35.486 -13.228 1.00 47.06 115 ALA A N 1
ATOM 906 C CA . ALA A 1 115 ? -14.385 36.734 -13.465 1.00 47.06 115 ALA A CA 1
ATOM 907 C C . ALA A 1 115 ? -14.294 37.622 -12.210 1.00 47.06 115 ALA A C 1
ATOM 909 O O . ALA A 1 115 ? -13.359 38.417 -12.118 1.00 47.06 115 ALA A O 1
ATOM 910 N N . ASP A 1 116 ? -15.204 37.441 -11.248 1.00 40.16 116 ASP A N 1
ATOM 911 C CA . ASP A 1 116 ? -15.333 38.274 -10.040 1.00 40.16 116 ASP A CA 1
ATOM 912 C C . ASP A 1 116 ? -14.261 37.961 -8.966 1.00 40.16 116 ASP A C 1
ATOM 914 O O . ASP A 1 116 ? -13.835 38.832 -8.218 1.00 40.16 116 ASP A O 1
ATOM 918 N N . ASP A 1 117 ? -13.680 36.754 -8.970 1.00 39.34 117 ASP A N 1
ATOM 919 C CA . ASP A 1 117 ? -12.628 36.338 -8.016 1.00 39.34 117 ASP A CA 1
ATOM 920 C C . ASP A 1 117 ? -11.196 36.786 -8.409 1.00 39.34 117 ASP A C 1
ATOM 922 O O . ASP A 1 117 ? -10.198 36.308 -7.858 1.00 39.34 117 ASP A O 1
ATOM 926 N N . ARG A 1 118 ? -11.048 37.681 -9.398 1.00 45.09 118 ARG A N 1
ATOM 927 C CA . ARG A 1 118 ? -9.737 38.165 -9.889 1.00 45.09 118 ARG A CA 1
ATOM 928 C C . ARG A 1 118 ? -9.341 39.559 -9.414 1.00 45.09 118 ARG A C 1
ATOM 930 O O . ARG A 1 118 ? -8.284 40.048 -9.823 1.00 45.09 118 ARG A O 1
ATOM 937 N N . GLU A 1 119 ? -10.108 40.184 -8.532 1.00 49.53 119 GLU A N 1
ATOM 938 C CA . GLU A 1 119 ? -9.720 41.465 -7.947 1.00 49.53 119 GLU A CA 1
ATOM 939 C C . GLU A 1 119 ? -8.652 41.251 -6.856 1.00 49.53 119 GLU A C 1
ATOM 941 O O . GLU A 1 119 ? -8.936 41.022 -5.685 1.00 49.53 119 GLU A O 1
ATOM 946 N N . GLY A 1 120 ? -7.380 41.246 -7.274 1.00 41.97 120 GLY A N 1
ATOM 947 C CA . GLY A 1 120 ? -6.223 41.207 -6.369 1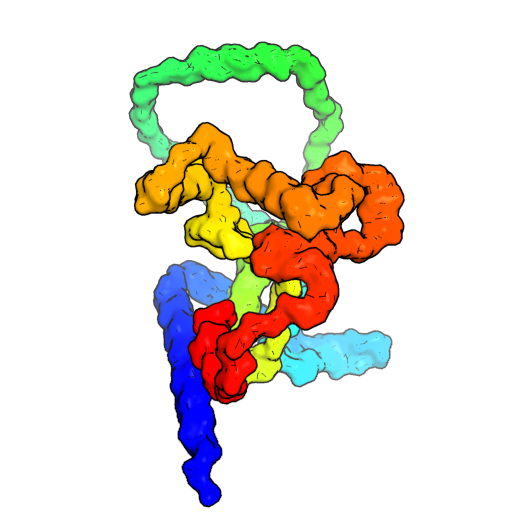.00 41.97 120 GLY A CA 1
ATOM 948 C C . GLY A 1 120 ? -4.996 40.444 -6.875 1.00 41.97 120 GLY A C 1
ATOM 949 O O . GLY A 1 120 ? -3.925 40.558 -6.278 1.00 41.97 120 GLY A O 1
ATOM 950 N N . TYR A 1 121 ? -5.092 39.689 -7.975 1.00 43.03 121 TYR A N 1
ATOM 951 C CA . TYR A 1 121 ? -3.940 38.952 -8.503 1.00 43.03 121 TYR A CA 1
ATOM 952 C C . TYR A 1 121 ? -3.192 39.752 -9.574 1.00 43.03 121 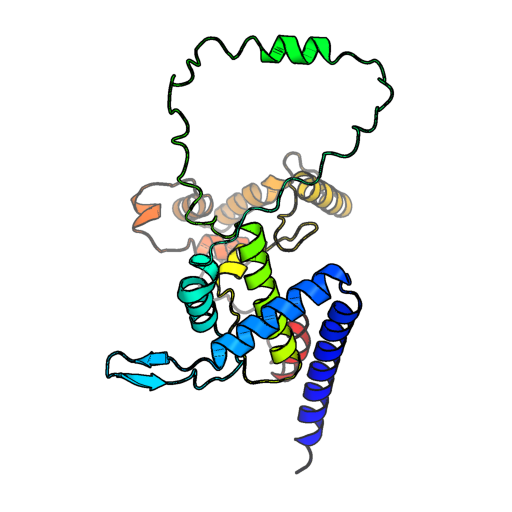TYR A C 1
ATOM 954 O O . TYR A 1 121 ? -3.572 39.770 -10.744 1.00 43.03 121 TYR A O 1
ATOM 962 N N . VAL A 1 122 ? -2.085 40.375 -9.170 1.00 43.06 122 VAL A N 1
ATOM 963 C CA . VAL A 1 122 ? -1.065 40.896 -10.087 1.00 43.06 122 VAL A CA 1
ATOM 964 C C . VAL A 1 122 ? -0.072 39.759 -10.369 1.00 43.06 122 VAL A C 1
ATOM 966 O O . VAL A 1 122 ? 0.704 39.406 -9.478 1.00 43.06 122 VAL A O 1
ATOM 969 N N . PRO A 1 123 ? -0.075 39.142 -11.566 1.00 38.62 123 PRO A N 1
ATOM 970 C CA . PRO A 1 123 ? 0.963 38.185 -11.925 1.00 38.62 123 PRO A CA 1
ATOM 971 C C . PRO A 1 123 ? 2.313 38.915 -11.967 1.00 38.62 123 PRO A C 1
ATOM 973 O O . PRO A 1 123 ? 2.380 40.019 -12.513 1.00 38.62 123 PRO A O 1
ATOM 976 N N . PRO A 1 124 ? 3.397 38.338 -11.422 1.00 34.97 124 PRO A N 1
ATOM 977 C CA . PRO A 1 124 ? 4.702 38.973 -11.487 1.00 34.97 124 PRO A CA 1
ATOM 978 C C . PRO A 1 124 ? 5.113 39.156 -12.951 1.00 34.97 124 PRO A C 1
ATOM 980 O O . PRO A 1 124 ? 5.282 38.196 -13.707 1.00 34.97 124 PRO A O 1
ATOM 983 N N . THR A 1 125 ? 5.256 40.418 -13.346 1.00 43.28 125 THR A N 1
ATOM 984 C CA . THR A 1 125 ? 5.792 40.827 -14.637 1.00 43.28 125 THR A CA 1
ATOM 985 C C . THR A 1 125 ? 7.244 40.371 -14.736 1.00 43.28 125 THR A C 1
ATOM 987 O O . THR A 1 125 ? 8.094 40.812 -13.969 1.00 43.28 125 THR A O 1
ATOM 990 N N . GLY A 1 126 ? 7.533 39.521 -15.721 1.00 43.25 126 GLY A N 1
ATOM 991 C CA . GLY A 1 126 ? 8.881 39.373 -16.259 1.00 43.25 126 GLY A CA 1
ATOM 992 C C . GLY A 1 126 ? 9.815 38.432 -15.501 1.00 43.25 126 GLY A C 1
ATOM 993 O O . GLY A 1 126 ? 10.866 38.845 -15.030 1.00 43.25 126 GLY A O 1
ATOM 994 N N . LEU A 1 127 ? 9.538 37.131 -15.552 1.00 35.38 127 LEU A N 1
ATOM 995 C CA . LEU A 1 127 ? 10.617 36.211 -15.909 1.00 35.38 127 LEU A CA 1
ATOM 996 C C . LEU A 1 127 ? 10.461 35.942 -17.399 1.00 35.38 127 LEU A C 1
ATOM 998 O O . LEU A 1 127 ? 9.707 35.062 -17.813 1.00 35.38 127 LEU A O 1
ATOM 1002 N N . ALA A 1 128 ? 11.137 36.756 -18.212 1.00 37.19 128 ALA A N 1
ATOM 1003 C CA . ALA A 1 128 ? 11.444 36.351 -19.572 1.00 37.19 128 ALA A CA 1
ATOM 1004 C C . ALA A 1 128 ? 12.020 34.938 -19.471 1.00 37.19 128 ALA A C 1
ATOM 1006 O O . ALA A 1 128 ? 12.987 34.718 -18.739 1.00 37.19 128 ALA A O 1
ATOM 1007 N N . THR A 1 129 ? 11.387 33.970 -20.135 1.00 40.44 129 THR A N 1
ATOM 1008 C CA . THR A 1 129 ? 11.995 32.661 -20.337 1.00 40.44 129 THR A CA 1
ATOM 1009 C C . THR A 1 129 ? 13.326 32.937 -21.010 1.00 40.44 129 THR A C 1
ATOM 1011 O O . THR A 1 129 ? 13.349 33.268 -22.198 1.00 40.44 129 THR A O 1
ATOM 1014 N N . ALA A 1 130 ? 14.414 32.891 -20.238 1.00 39.34 130 ALA A N 1
ATOM 1015 C CA . ALA A 1 130 ? 15.749 32.893 -20.793 1.00 39.34 130 ALA A CA 1
ATOM 1016 C C . ALA A 1 130 ? 15.726 31.817 -21.874 1.00 39.34 130 ALA A C 1
ATOM 1018 O O . ALA A 1 130 ? 15.285 30.693 -21.611 1.00 39.34 130 ALA A O 1
ATOM 1019 N N . ALA A 1 131 ? 16.065 32.198 -23.104 1.00 43.84 131 ALA A N 1
ATOM 1020 C CA . ALA A 1 131 ? 16.247 31.243 -24.174 1.00 43.84 131 ALA A CA 1
ATOM 1021 C C . ALA A 1 131 ? 17.282 30.241 -23.660 1.00 43.84 131 ALA A C 1
ATOM 1023 O O . ALA A 1 131 ? 18.459 30.570 -23.540 1.00 43.84 131 ALA A O 1
ATOM 1024 N N . VAL A 1 132 ? 16.805 29.073 -23.227 1.00 43.59 132 VAL A N 1
ATOM 1025 C CA . VAL A 1 132 ? 17.671 27.991 -22.780 1.00 43.59 132 VAL A CA 1
ATOM 1026 C C . VAL A 1 132 ? 18.490 27.636 -24.003 1.00 43.59 132 VAL A C 1
ATOM 1028 O O . VAL A 1 132 ? 17.910 27.327 -25.046 1.00 43.59 132 VAL A O 1
ATOM 1031 N N . ASP A 1 133 ? 19.805 27.770 -23.887 1.00 45.28 133 ASP A N 1
ATOM 1032 C CA . ASP A 1 133 ? 20.734 27.441 -24.953 1.00 45.28 133 ASP A CA 1
ATOM 1033 C C . ASP A 1 133 ? 20.461 25.994 -25.399 1.00 45.28 133 ASP A C 1
ATOM 1035 O O . ASP A 1 133 ? 20.641 25.040 -24.642 1.00 45.28 133 ASP A O 1
ATOM 1039 N N . LEU A 1 134 ? 19.899 25.834 -26.602 1.00 50.50 134 LEU A N 1
ATOM 1040 C CA . LEU A 1 134 ? 19.389 24.559 -27.134 1.00 50.50 134 LEU A CA 1
ATOM 1041 C C . LEU A 1 134 ? 20.518 23.597 -27.545 1.00 50.50 134 LEU A C 1
ATOM 1043 O O . LEU A 1 134 ? 20.259 22.565 -28.168 1.00 50.50 134 LEU A O 1
ATOM 1047 N N . THR A 1 135 ? 21.764 23.942 -27.232 1.00 51.94 135 THR A N 1
ATOM 1048 C CA . THR A 1 135 ? 22.969 23.158 -27.512 1.00 51.94 135 THR A CA 1
ATOM 1049 C C . THR A 1 135 ? 23.084 21.938 -26.598 1.00 51.94 135 THR A C 1
ATOM 1051 O O . THR A 1 135 ? 23.617 20.911 -27.016 1.00 51.94 135 THR A O 1
ATOM 1054 N N . GLU A 1 136 ? 22.491 21.982 -25.401 1.00 58.72 136 GLU A N 1
ATOM 1055 C CA . GLU A 1 136 ? 22.415 20.841 -24.495 1.00 58.72 136 GLU A CA 1
ATOM 1056 C C . GLU A 1 136 ? 20.972 20.306 -24.420 1.00 58.72 136 GLU A C 1
ATOM 1058 O O . GLU A 1 136 ? 20.082 20.958 -23.883 1.00 58.72 136 GLU A O 1
ATOM 1063 N N . GLY A 1 137 ? 20.703 19.113 -24.959 1.00 63.03 137 GLY A N 1
ATOM 1064 C CA . GLY A 1 137 ? 19.344 18.546 -25.040 1.00 63.03 137 GLY A CA 1
ATOM 1065 C C . GLY A 1 137 ? 18.552 18.472 -23.715 1.00 63.03 137 GLY A C 1
ATOM 1066 O O . GLY A 1 137 ? 19.075 18.669 -22.619 1.00 63.03 137 GLY A O 1
ATOM 1067 N N . TYR A 1 138 ? 17.265 18.123 -23.808 1.00 72.56 138 TYR A N 1
ATOM 1068 C CA . TYR A 1 138 ? 16.340 18.107 -22.668 1.00 72.56 138 TYR A CA 1
ATOM 1069 C C . TYR A 1 138 ? 16.467 16.832 -21.840 1.00 72.56 138 TYR A C 1
ATOM 1071 O O . TYR A 1 138 ? 16.575 15.738 -22.391 1.00 72.56 138 TYR A O 1
ATOM 1079 N N . LEU A 1 139 ? 16.358 16.949 -20.518 1.00 80.19 139 LEU A N 1
ATOM 1080 C CA . LEU A 1 139 ? 16.259 15.783 -19.644 1.00 80.19 139 LEU A CA 1
ATOM 1081 C C . LEU A 1 139 ? 14.986 14.973 -19.923 1.00 80.19 139 LEU A C 1
ATOM 1083 O O . LEU A 1 139 ? 13.965 15.488 -20.394 1.00 80.19 139 LEU A O 1
ATOM 1087 N N . LEU A 1 140 ? 15.043 13.682 -19.602 1.00 81.06 140 LEU A N 1
ATOM 1088 C CA . LEU A 1 140 ? 13.892 12.792 -19.695 1.00 81.06 140 LEU A CA 1
ATOM 1089 C C . LEU A 1 140 ? 12.730 13.280 -18.819 1.00 81.06 140 LEU A C 1
ATOM 1091 O O . LEU A 1 140 ? 12.897 13.680 -17.669 1.00 81.06 140 LEU A O 1
ATOM 1095 N N . THR A 1 141 ? 11.512 13.195 -19.357 1.00 79.62 141 THR A N 1
ATOM 1096 C CA . THR A 1 141 ? 10.306 13.529 -18.588 1.00 79.62 141 THR A CA 1
ATOM 1097 C C . THR A 1 141 ? 10.041 12.494 -17.496 1.00 79.62 141 THR A C 1
ATOM 1099 O O . THR A 1 141 ? 10.358 11.312 -17.663 1.00 79.62 141 THR A O 1
ATOM 1102 N N . ARG A 1 142 ? 9.352 12.909 -16.423 1.00 73.94 142 ARG A N 1
ATOM 1103 C CA . ARG A 1 142 ? 8.897 12.017 -15.343 1.00 73.94 142 ARG A CA 1
ATOM 1104 C C . ARG A 1 142 ? 8.184 10.767 -15.868 1.00 73.94 142 ARG A C 1
ATOM 1106 O O . ARG A 1 142 ? 8.518 9.666 -15.456 1.00 73.94 142 ARG A O 1
ATOM 1113 N N . GLY A 1 143 ? 7.269 10.922 -16.827 1.00 71.00 143 GLY A N 1
ATOM 1114 C CA . GLY A 1 143 ? 6.542 9.787 -17.406 1.00 71.00 143 GLY A CA 1
ATOM 1115 C C . GLY A 1 143 ? 7.449 8.799 -18.148 1.00 71.00 143 GLY A C 1
ATOM 1116 O O . GLY A 1 143 ? 7.205 7.593 -18.124 1.00 71.00 143 GLY A O 1
ATOM 1117 N N . THR A 1 144 ? 8.529 9.280 -18.771 1.00 78.88 144 THR A N 1
ATOM 1118 C CA . THR A 1 144 ? 9.519 8.400 -19.404 1.00 78.88 144 THR A CA 1
ATOM 1119 C C . THR A 1 144 ? 10.353 7.661 -18.360 1.00 78.88 144 THR A C 1
ATOM 1121 O O . THR A 1 144 ? 10.584 6.464 -18.521 1.00 78.88 144 THR A O 1
ATOM 1124 N N . ILE A 1 145 ? 10.760 8.339 -17.282 1.00 77.75 145 ILE A N 1
ATOM 1125 C CA . ILE A 1 145 ? 11.484 7.736 -16.151 1.00 77.75 145 ILE A CA 1
ATOM 1126 C C . ILE A 1 145 ? 10.620 6.654 -15.483 1.00 77.75 145 ILE A C 1
ATOM 1128 O O . ILE A 1 145 ? 11.078 5.526 -15.299 1.00 77.75 145 ILE A O 1
ATOM 1132 N N . ASP A 1 146 ? 9.340 6.939 -15.233 1.00 79.44 146 ASP A N 1
ATOM 1133 C CA . ASP A 1 146 ? 8.381 5.971 -14.687 1.00 79.44 146 ASP A CA 1
ATOM 1134 C C . ASP A 1 146 ? 8.243 4.732 -15.590 1.00 79.44 146 ASP A C 1
ATOM 1136 O O . ASP A 1 146 ? 8.091 3.612 -15.098 1.00 79.44 146 ASP A O 1
ATOM 1140 N N . ALA A 1 147 ? 8.360 4.897 -16.913 1.00 80.56 147 ALA A N 1
ATOM 1141 C CA . ALA A 1 147 ? 8.354 3.778 -17.851 1.00 80.56 147 ALA A CA 1
ATOM 1142 C C . ALA A 1 147 ? 9.623 2.905 -17.766 1.00 80.56 147 ALA A C 1
ATOM 1144 O O . ALA A 1 147 ? 9.519 1.693 -17.962 1.00 80.56 147 ALA A O 1
ATOM 1145 N N . TYR A 1 148 ? 10.797 3.477 -17.465 1.00 85.88 148 TYR A N 1
ATOM 1146 C CA . TYR A 1 148 ? 12.024 2.715 -17.164 1.00 85.88 148 TYR A CA 1
ATOM 1147 C C . TYR A 1 148 ? 11.879 1.915 -15.873 1.00 85.88 148 TYR A C 1
ATOM 1149 O O . TYR A 1 148 ? 12.104 0.704 -15.876 1.00 85.88 148 TYR A O 1
ATOM 1157 N N . ILE A 1 149 ? 11.400 2.560 -14.808 1.00 83.75 149 ILE A N 1
ATOM 1158 C CA . ILE A 1 149 ? 11.140 1.902 -13.522 1.00 83.75 149 ILE A CA 1
ATOM 1159 C C . ILE A 1 149 ? 10.141 0.757 -13.705 1.00 83.75 149 ILE A C 1
ATOM 1161 O O . ILE A 1 149 ? 10.377 -0.359 -13.248 1.00 83.75 149 ILE A O 1
ATOM 1165 N N . ALA A 1 150 ? 9.030 1.000 -14.403 1.00 84.00 150 ALA A N 1
ATOM 1166 C CA . ALA A 1 150 ? 8.012 -0.018 -14.635 1.00 84.00 150 ALA A CA 1
ATOM 1167 C C . ALA A 1 150 ? 8.550 -1.217 -15.434 1.00 84.00 150 ALA A C 1
ATOM 1169 O O . ALA A 1 150 ? 8.238 -2.355 -15.091 1.00 84.00 150 ALA A O 1
ATOM 1170 N N . ALA A 1 151 ? 9.391 -0.983 -16.446 1.00 87.94 151 ALA A N 1
ATOM 1171 C CA . ALA A 1 151 ? 9.987 -2.050 -17.246 1.00 87.94 151 ALA A CA 1
ATOM 1172 C C . ALA A 1 151 ? 10.942 -2.944 -16.433 1.00 87.94 151 ALA A C 1
ATOM 1174 O O . ALA A 1 151 ? 10.911 -4.168 -16.593 1.00 87.94 151 ALA A O 1
ATOM 1175 N N . VAL A 1 152 ? 11.758 -2.356 -15.550 1.00 88.19 152 VAL A N 1
ATOM 1176 C CA . VAL A 1 152 ? 12.697 -3.098 -14.687 1.00 88.19 152 VAL A CA 1
ATOM 1177 C C . VAL A 1 152 ? 11.978 -3.805 -13.535 1.00 88.19 152 VAL A C 1
ATOM 1179 O O . VAL A 1 152 ? 12.291 -4.952 -13.223 1.00 88.19 152 VAL A O 1
ATOM 1182 N N . VAL A 1 153 ? 10.936 -3.197 -12.963 1.00 85.94 153 VAL A N 1
ATOM 1183 C CA . VAL A 1 153 ? 10.069 -3.873 -11.983 1.00 85.94 153 VAL A CA 1
ATOM 1184 C C . VAL A 1 153 ? 9.331 -5.055 -12.620 1.00 85.94 153 VAL A C 1
ATOM 1186 O O . VAL A 1 153 ? 9.173 -6.096 -11.988 1.00 85.94 153 VAL A O 1
ATOM 1189 N N . GLU A 1 154 ? 8.903 -4.943 -13.878 1.00 86.56 154 GLU A N 1
ATOM 1190 C CA . GLU A 1 154 ? 8.290 -6.070 -14.587 1.00 86.56 154 GLU A CA 1
ATOM 1191 C C . GLU A 1 154 ? 9.305 -7.190 -14.864 1.00 86.56 154 GLU A C 1
ATOM 1193 O O . GLU A 1 154 ? 8.983 -8.367 -14.702 1.00 86.56 154 GLU A O 1
ATOM 1198 N N . LEU A 1 155 ? 10.558 -6.843 -15.188 1.00 87.06 155 LEU A N 1
ATOM 1199 C CA . LEU A 1 155 ? 11.653 -7.814 -15.291 1.00 87.06 155 LEU A CA 1
ATOM 1200 C C . LEU A 1 155 ? 11.867 -8.554 -13.963 1.00 87.06 155 LEU A C 1
ATOM 1202 O O . LEU A 1 155 ? 11.982 -9.780 -13.965 1.00 87.06 155 LEU A O 1
ATOM 1206 N N . TRP A 1 156 ? 11.858 -7.831 -12.838 1.00 86.62 156 TRP A N 1
ATOM 1207 C CA . TRP A 1 156 ? 11.927 -8.425 -11.503 1.00 86.62 156 TRP A CA 1
ATOM 1208 C C . TRP A 1 156 ? 10.788 -9.423 -11.271 1.00 86.62 156 TRP A C 1
ATOM 1210 O O . TRP A 1 156 ? 11.062 -10.574 -10.933 1.00 86.62 156 TRP A O 1
ATOM 1220 N N . ARG A 1 157 ? 9.531 -9.032 -11.534 1.00 79.44 157 ARG A N 1
ATOM 1221 C CA . ARG A 1 157 ? 8.354 -9.908 -11.361 1.00 79.44 157 ARG A CA 1
ATOM 1222 C C . ARG A 1 157 ? 8.470 -11.197 -12.162 1.00 79.44 157 ARG A C 1
ATOM 1224 O O . ARG A 1 157 ? 8.208 -12.271 -11.628 1.00 79.44 157 ARG A O 1
ATOM 1231 N N . LEU A 1 158 ? 8.891 -11.096 -13.422 1.00 79.31 158 LEU A N 1
ATOM 1232 C CA . LEU A 1 158 ? 9.104 -12.257 -14.285 1.00 79.31 158 LEU A CA 1
ATOM 1233 C C . LEU A 1 158 ? 10.200 -13.165 -13.718 1.00 79.31 158 LEU A C 1
ATOM 1235 O O . LEU A 1 158 ? 10.023 -14.376 -13.622 1.00 79.31 158 LEU A O 1
ATOM 1239 N N . ARG A 1 159 ? 11.324 -12.591 -13.284 1.00 80.06 159 ARG A N 1
ATOM 1240 C CA . ARG A 1 159 ? 12.468 -13.345 -12.755 1.00 80.06 159 ARG A CA 1
ATOM 1241 C C . ARG A 1 159 ? 12.117 -14.079 -11.454 1.00 80.06 159 ARG A C 1
ATOM 1243 O O . ARG A 1 159 ? 12.488 -15.245 -11.310 1.00 80.06 159 ARG A O 1
ATOM 1250 N N . VAL A 1 160 ? 11.347 -13.427 -10.580 1.00 76.69 160 VAL A N 1
ATOM 1251 C CA . VAL A 1 160 ? 10.756 -13.997 -9.358 1.00 76.69 160 VAL A CA 1
ATOM 1252 C C . VAL A 1 160 ? 9.778 -15.126 -9.684 1.00 76.69 160 VAL A C 1
ATOM 1254 O O . VAL A 1 160 ? 9.832 -16.182 -9.058 1.00 76.69 160 VAL A O 1
ATOM 1257 N N . ALA A 1 161 ? 8.919 -14.950 -10.692 1.00 70.81 161 ALA A N 1
ATOM 1258 C CA . ALA A 1 161 ? 8.013 -16.003 -11.148 1.00 70.81 161 ALA A CA 1
ATOM 1259 C C . ALA A 1 161 ? 8.791 -17.251 -11.584 1.00 70.81 161 ALA A C 1
ATOM 1261 O O . ALA A 1 161 ? 8.447 -18.365 -11.204 1.00 70.81 161 ALA A O 1
ATOM 1262 N N . HIS A 1 162 ? 9.885 -17.069 -12.326 1.00 69.12 162 HIS A N 1
ATOM 1263 C CA . HIS A 1 162 ? 10.759 -18.154 -12.772 1.00 69.12 162 HIS A CA 1
ATOM 1264 C C . HIS A 1 162 ? 11.590 -18.815 -11.652 1.00 69.12 162 HIS A C 1
ATOM 1266 O O . HIS A 1 162 ? 12.369 -19.711 -11.957 1.00 69.12 162 HIS A O 1
ATOM 1272 N N . GLY A 1 163 ? 11.418 -18.422 -10.383 1.00 65.00 163 GLY A N 1
ATOM 1273 C CA . GLY A 1 163 ? 12.073 -19.060 -9.236 1.00 65.00 163 GLY A CA 1
ATOM 1274 C C . GLY A 1 163 ? 13.539 -18.667 -9.040 1.00 65.00 163 GLY A C 1
ATOM 1275 O O . GLY A 1 163 ? 14.290 -19.406 -8.416 1.00 65.00 163 GLY A O 1
ATOM 1276 N N . ASN A 1 164 ? 13.968 -17.529 -9.588 1.00 66.12 164 ASN A N 1
ATOM 1277 C CA . ASN A 1 164 ? 15.333 -17.032 -9.395 1.00 66.12 164 ASN A CA 1
ATOM 1278 C C . ASN A 1 164 ? 15.489 -16.287 -8.059 1.00 66.12 164 ASN A C 1
ATOM 1280 O O . ASN A 1 164 ? 14.510 -15.792 -7.507 1.00 66.12 164 ASN A O 1
ATOM 1284 N N . ALA A 1 165 ? 16.739 -16.106 -7.621 1.00 65.38 165 ALA A N 1
ATOM 1285 C CA . ALA A 1 165 ? 17.151 -15.501 -6.346 1.00 65.38 165 ALA A CA 1
ATOM 1286 C C . ALA A 1 165 ? 16.795 -14.008 -6.121 1.00 65.38 165 ALA A C 1
ATOM 1288 O O . ALA A 1 165 ? 17.311 -13.399 -5.192 1.00 65.38 165 ALA A O 1
ATOM 1289 N N . ASN A 1 166 ? 15.920 -13.396 -6.929 1.00 67.56 166 ASN A N 1
ATOM 1290 C CA . ASN A 1 166 ? 15.412 -12.047 -6.649 1.00 67.56 166 ASN A CA 1
ATOM 1291 C C . ASN A 1 166 ? 14.475 -12.118 -5.425 1.00 67.56 166 ASN A C 1
ATOM 1293 O O . ASN A 1 166 ? 13.310 -12.482 -5.562 1.00 67.56 166 ASN A O 1
ATOM 1297 N N . THR A 1 167 ? 14.962 -11.804 -4.228 1.00 63.16 167 THR A N 1
ATOM 1298 C CA . THR A 1 167 ? 14.173 -11.894 -2.983 1.00 63.16 167 THR A CA 1
ATOM 1299 C C . THR A 1 167 ? 13.546 -10.561 -2.573 1.00 63.16 167 THR A C 1
ATOM 1301 O O . THR A 1 167 ? 12.459 -10.545 -1.997 1.00 63.16 167 THR A O 1
ATOM 1304 N N . GLU A 1 168 ? 14.178 -9.437 -2.910 1.00 66.44 168 GLU A N 1
ATOM 1305 C CA . GLU A 1 168 ? 13.759 -8.106 -2.461 1.00 66.44 168 GLU A CA 1
ATOM 1306 C C . GLU A 1 168 ? 12.942 -7.361 -3.520 1.00 66.44 168 GLU A C 1
ATOM 1308 O O . GLU A 1 168 ? 13.292 -7.349 -4.700 1.00 66.44 168 GLU A O 1
ATOM 1313 N N . ASN A 1 169 ? 11.838 -6.725 -3.108 1.00 69.12 169 ASN A N 1
ATOM 1314 C CA . ASN A 1 169 ? 11.021 -5.904 -4.003 1.00 69.12 169 ASN A CA 1
ATOM 1315 C C . ASN A 1 169 ? 11.750 -4.578 -4.314 1.00 69.12 169 ASN A C 1
ATOM 1317 O O . ASN A 1 169 ? 11.982 -3.804 -3.383 1.00 69.12 169 ASN A O 1
ATOM 1321 N N . PRO A 1 170 ? 12.015 -4.242 -5.594 1.00 68.88 170 PRO A N 1
ATOM 1322 C CA . PRO A 1 170 ? 12.740 -3.030 -5.990 1.00 68.88 170 PRO A CA 1
ATOM 1323 C C . PRO A 1 170 ? 12.065 -1.716 -5.576 1.00 68.88 170 PRO A C 1
ATOM 1325 O O . PRO A 1 170 ? 12.695 -0.665 -5.606 1.00 68.88 170 PRO A O 1
ATOM 1328 N N . ARG A 1 171 ? 10.775 -1.748 -5.219 1.00 65.06 171 ARG A N 1
ATOM 1329 C CA . ARG A 1 171 ? 10.024 -0.581 -4.725 1.00 65.06 171 ARG A CA 1
ATOM 1330 C C . ARG A 1 171 ? 10.065 -0.412 -3.200 1.00 65.06 171 ARG A C 1
ATOM 1332 O O . ARG A 1 171 ? 9.561 0.584 -2.685 1.00 65.06 171 ARG A O 1
ATOM 1339 N N . GLY A 1 172 ? 10.669 -1.359 -2.481 1.00 63.09 172 GLY A N 1
ATOM 1340 C CA . GLY A 1 172 ? 10.806 -1.339 -1.024 1.00 63.09 172 GLY A CA 1
ATOM 1341 C C . GLY A 1 172 ? 9.475 -1.371 -0.258 1.00 63.09 172 GLY A C 1
ATOM 1342 O O . GLY A 1 172 ? 8.400 -1.598 -0.816 1.00 63.09 172 GLY A O 1
ATOM 1343 N N . ALA A 1 173 ? 9.539 -1.109 1.052 1.00 58.06 173 ALA A N 1
ATOM 1344 C CA . ALA A 1 173 ? 8.366 -1.015 1.932 1.00 58.06 173 ALA A CA 1
ATOM 1345 C C . ALA A 1 173 ? 7.463 0.204 1.633 1.00 58.06 173 ALA A C 1
ATOM 1347 O O . ALA A 1 173 ? 6.356 0.297 2.157 1.00 58.06 173 ALA A O 1
ATOM 1348 N N . ALA A 1 174 ? 7.899 1.136 0.776 1.00 59.50 174 ALA A N 1
ATOM 1349 C CA . ALA A 1 174 ? 7.150 2.345 0.432 1.00 59.50 174 ALA A CA 1
ATOM 1350 C C . ALA A 1 174 ? 5.806 2.046 -0.262 1.00 59.50 174 ALA A C 1
ATOM 1352 O O . ALA A 1 174 ? 4.833 2.776 -0.067 1.00 59.50 174 ALA A O 1
ATOM 1353 N N . ASP A 1 175 ? 5.721 0.943 -1.012 1.00 64.94 175 ASP A N 1
ATOM 1354 C CA . ASP A 1 175 ? 4.471 0.507 -1.646 1.00 64.94 175 ASP A CA 1
ATOM 1355 C C . ASP A 1 175 ? 3.397 0.118 -0.611 1.00 64.94 175 ASP A C 1
ATOM 1357 O O . ASP A 1 175 ? 2.205 0.249 -0.893 1.00 64.94 175 ASP A O 1
ATOM 1361 N N . TRP A 1 176 ? 3.783 -0.287 0.608 1.00 66.25 176 TRP A N 1
ATOM 1362 C CA . TRP A 1 176 ? 2.831 -0.683 1.655 1.00 66.25 176 TRP A CA 1
ATOM 1363 C C . TRP A 1 176 ? 1.955 0.490 2.099 1.00 66.25 176 TRP A C 1
ATOM 1365 O O . TRP A 1 176 ? 0.781 0.295 2.397 1.00 66.25 176 TRP A O 1
ATOM 1375 N N . TYR A 1 177 ? 2.483 1.718 2.071 1.00 70.00 177 TYR A N 1
ATOM 1376 C CA . TYR A 1 177 ? 1.725 2.921 2.434 1.00 70.00 177 TYR A CA 1
ATOM 1377 C C . TYR A 1 177 ? 0.681 3.324 1.388 1.00 70.00 177 TYR A C 1
ATOM 1379 O O . TYR A 1 177 ? -0.238 4.086 1.694 1.00 70.00 177 TYR A O 1
ATOM 1387 N N . ARG A 1 178 ? 0.813 2.835 0.149 1.00 75.25 178 ARG A N 1
ATOM 1388 C CA . ARG A 1 178 ? -0.173 3.076 -0.910 1.00 75.25 178 ARG A CA 1
ATOM 1389 C C . ARG A 1 178 ? -1.339 2.106 -0.827 1.00 75.25 178 ARG A C 1
ATOM 1391 O O . ARG A 1 178 ? -2.440 2.479 -1.211 1.00 75.25 178 ARG A O 1
ATOM 1398 N N . ILE A 1 179 ? -1.120 0.902 -0.302 1.00 80.94 179 ILE A N 1
ATOM 1399 C CA . ILE A 1 179 ? -2.160 -0.116 -0.166 1.00 80.94 179 ILE A CA 1
ATOM 1400 C C . ILE A 1 179 ? -3.127 0.292 0.950 1.00 80.94 179 ILE A C 1
ATOM 1402 O O . ILE A 1 179 ? -2.737 0.486 2.102 1.00 80.94 179 ILE A O 1
ATOM 1406 N N . LYS A 1 180 ? -4.410 0.425 0.616 1.00 84.56 180 LYS A N 1
ATOM 1407 C CA . LYS A 1 180 ? -5.458 0.751 1.589 1.00 84.56 180 LYS A CA 1
ATOM 1408 C C . LYS A 1 180 ? -5.952 -0.519 2.273 1.00 84.56 180 LYS A C 1
ATOM 1410 O O . LYS A 1 180 ? -6.157 -1.534 1.622 1.00 84.56 180 LYS A O 1
ATOM 1415 N N . VAL A 1 181 ? -6.180 -0.455 3.587 1.00 84.31 181 VAL A N 1
ATOM 1416 C CA . VAL A 1 181 ? -6.700 -1.595 4.373 1.00 84.31 181 VAL A CA 1
ATOM 1417 C C . VAL A 1 181 ? -8.099 -1.999 3.901 1.00 84.31 181 VAL A C 1
ATOM 1419 O O . VAL A 1 181 ? -8.388 -3.181 3.745 1.00 84.31 181 VAL A O 1
ATOM 1422 N N . LEU A 1 182 ? -8.957 -1.007 3.648 1.00 85.00 182 LEU A N 1
ATOM 1423 C CA . LEU A 1 182 ? -10.253 -1.192 3.002 1.00 85.00 182 LEU A CA 1
ATOM 1424 C C . LEU A 1 182 ? -10.166 -0.609 1.596 1.00 85.00 182 LEU A C 1
ATOM 1426 O O . LEU A 1 182 ? -10.172 0.611 1.404 1.00 85.00 182 LEU A O 1
ATOM 1430 N N . VAL A 1 183 ? -10.021 -1.516 0.641 1.00 86.94 183 VAL A N 1
ATOM 1431 C CA . VAL A 1 183 ? -9.782 -1.211 -0.764 1.00 86.94 183 VAL A CA 1
ATOM 1432 C C . VAL A 1 183 ? -11.084 -0.798 -1.455 1.00 86.94 183 VAL A C 1
ATOM 1434 O O . VAL A 1 183 ? -12.133 -1.400 -1.233 1.00 86.94 183 VAL A O 1
ATOM 1437 N N . GLY A 1 184 ? -11.003 0.246 -2.282 1.00 85.38 184 GLY A N 1
ATOM 1438 C CA . GLY A 1 184 ? -12.048 0.660 -3.216 1.00 85.38 184 GLY A CA 1
ATOM 1439 C C . GLY A 1 184 ? -12.042 -0.192 -4.488 1.00 85.38 184 GLY A C 1
ATOM 1440 O O . GLY A 1 184 ? -12.039 -1.418 -4.423 1.00 85.38 184 GLY A O 1
ATOM 1441 N N . ARG A 1 185 ? -12.046 0.443 -5.669 1.00 81.56 185 ARG A N 1
ATOM 1442 C CA . ARG A 1 185 ? -11.950 -0.300 -6.943 1.00 81.56 185 ARG A CA 1
ATOM 1443 C C . ARG A 1 185 ? -10.543 -0.841 -7.190 1.00 81.56 185 ARG A C 1
ATOM 1445 O O . ARG A 1 185 ? -10.396 -1.943 -7.700 1.00 81.56 185 ARG A O 1
ATOM 1452 N N . ASP A 1 186 ? -9.538 -0.070 -6.783 1.00 82.88 186 ASP A N 1
ATOM 1453 C CA . ASP A 1 186 ? -8.118 -0.393 -6.909 1.00 82.88 186 ASP A CA 1
ATOM 1454 C C . ASP A 1 186 ? -7.456 -0.425 -5.533 1.00 82.88 186 ASP A C 1
ATOM 1456 O O . ASP A 1 186 ? -7.821 0.361 -4.664 1.00 82.88 186 ASP A O 1
ATOM 1460 N N . ARG A 1 187 ? -6.414 -1.252 -5.352 1.00 79.75 187 ARG A N 1
ATOM 1461 C CA . ARG A 1 187 ? -5.674 -1.411 -4.075 1.00 79.75 187 ARG A CA 1
ATOM 1462 C C . ARG A 1 187 ? -5.126 -0.119 -3.462 1.00 79.75 187 ARG A C 1
ATOM 1464 O O . ARG A 1 187 ? -4.886 -0.078 -2.260 1.00 79.75 187 ARG A O 1
ATOM 1471 N N . GLU A 1 188 ? -4.905 0.906 -4.282 1.00 83.81 188 GLU A N 1
ATOM 1472 C CA . GLU A 1 188 ? -4.416 2.216 -3.831 1.00 83.81 188 GLU A CA 1
ATOM 1473 C C . GLU A 1 188 ? -5.550 3.202 -3.509 1.00 83.81 188 GLU A C 1
ATOM 1475 O O . GLU A 1 188 ? -5.335 4.230 -2.865 1.00 83.81 188 GLU A O 1
ATOM 1480 N N . GLN A 1 189 ? -6.774 2.880 -3.931 1.00 83.19 189 GLN A N 1
ATOM 1481 C CA . GLN A 1 189 ? -7.960 3.683 -3.696 1.00 83.19 189 GLN A CA 1
ATOM 1482 C C . GLN A 1 189 ? -8.624 3.270 -2.384 1.00 83.19 189 GLN A C 1
ATOM 1484 O O . GLN A 1 189 ? -8.851 2.090 -2.120 1.00 83.19 189 GLN A O 1
ATOM 1489 N N . GLU A 1 190 ? -8.966 4.255 -1.561 1.00 87.56 190 GLU A N 1
ATOM 1490 C CA . GLU A 1 190 ? -9.721 4.018 -0.335 1.00 87.56 190 GLU A CA 1
ATOM 1491 C C . GLU A 1 190 ? -11.202 3.784 -0.633 1.00 87.56 190 GLU A C 1
ATOM 1493 O O . GLU A 1 190 ? -11.758 4.325 -1.595 1.00 87.56 190 GLU A O 1
ATOM 1498 N N . LEU A 1 191 ? -11.852 2.971 0.200 1.00 89.12 191 LEU A N 1
ATOM 1499 C CA . LEU A 1 191 ? -13.301 2.829 0.169 1.00 89.12 191 LEU A CA 1
ATOM 1500 C C . LEU A 1 191 ? -13.964 4.207 0.321 1.00 89.12 191 LEU A C 1
ATOM 1502 O O . LEU A 1 191 ? -13.741 4.909 1.307 1.00 89.12 191 LEU A O 1
ATOM 1506 N N . SER A 1 192 ? -14.805 4.580 -0.645 1.00 88.25 192 SER A N 1
ATOM 1507 C CA . SER A 1 192 ? -15.476 5.879 -0.610 1.00 88.25 192 SER A CA 1
ATOM 1508 C C . SER A 1 192 ? -16.466 5.971 0.557 1.00 88.25 192 SER A C 1
ATOM 1510 O O . SER A 1 192 ? -17.164 5.003 0.875 1.00 88.25 192 SER A O 1
ATOM 1512 N N . TYR A 1 193 ? -16.576 7.158 1.160 1.00 86.19 193 TYR A N 1
ATOM 1513 C CA . TYR A 1 193 ? -17.520 7.403 2.253 1.00 86.19 193 TYR A CA 1
ATOM 1514 C C . TYR A 1 193 ? -18.986 7.096 1.879 1.00 86.19 193 TYR A C 1
ATOM 1516 O O . TYR A 1 193 ? -19.660 6.427 2.665 1.00 86.19 193 TYR A O 1
ATOM 1524 N N . PRO A 1 194 ? -19.502 7.488 0.691 1.00 88.81 194 PRO A N 1
ATOM 1525 C CA . PRO A 1 194 ? -20.859 7.118 0.282 1.00 88.81 194 PRO A CA 1
ATOM 1526 C C . PRO A 1 194 ? -21.073 5.603 0.207 1.00 88.81 194 PRO A C 1
ATOM 1528 O O . PRO A 1 194 ? -22.095 5.109 0.681 1.00 88.81 194 PRO A O 1
ATOM 1531 N N . THR A 1 195 ? -20.097 4.859 -0.329 1.00 88.75 195 THR A N 1
ATOM 1532 C CA . THR A 1 195 ? -20.152 3.389 -0.382 1.00 88.75 195 THR A CA 1
ATOM 1533 C C . THR A 1 195 ? -20.168 2.797 1.023 1.00 88.75 195 THR A C 1
ATOM 1535 O O . THR A 1 195 ? -21.033 1.984 1.334 1.00 88.75 195 THR A O 1
ATOM 1538 N N . GLN A 1 196 ? -19.265 3.245 1.900 1.00 88.88 196 GLN A N 1
ATOM 1539 C CA . GLN A 1 196 ? -19.224 2.804 3.294 1.00 88.88 196 GLN A CA 1
ATOM 1540 C C . GLN A 1 196 ? -20.568 3.041 3.998 1.00 88.88 196 GLN A C 1
ATOM 1542 O O . GLN A 1 196 ? -21.087 2.151 4.676 1.00 88.88 196 GLN A O 1
ATOM 1547 N N . LEU A 1 197 ? -21.146 4.234 3.836 1.00 87.25 197 LEU A N 1
ATOM 1548 C CA . LEU A 1 197 ? -22.433 4.587 4.419 1.00 87.25 197 LEU A CA 1
ATOM 1549 C C . LEU A 1 197 ? -23.542 3.670 3.888 1.00 87.25 197 LEU A C 1
ATOM 1551 O O . LEU A 1 197 ? -24.275 3.100 4.694 1.00 87.25 197 LEU A O 1
ATOM 1555 N N . GLN A 1 198 ? -23.643 3.492 2.568 1.00 89.19 198 GLN A N 1
ATOM 1556 C CA . GLN A 1 198 ? -24.667 2.654 1.938 1.00 89.19 198 GLN A CA 1
ATOM 1557 C C . GLN A 1 198 ? -24.598 1.196 2.411 1.00 89.19 198 GLN A C 1
ATOM 1559 O O . GLN A 1 198 ? -25.629 0.628 2.772 1.00 89.19 198 GLN A O 1
ATOM 1564 N N . GLU A 1 199 ? -23.408 0.599 2.470 1.00 90.25 199 GLU A N 1
ATOM 1565 C CA . GLU A 1 199 ? -23.259 -0.775 2.965 1.00 90.25 199 GLU A CA 1
ATOM 1566 C C . GLU A 1 199 ? -23.594 -0.875 4.461 1.00 90.25 199 GLU A C 1
ATOM 1568 O O . GLU A 1 199 ? -24.291 -1.798 4.881 1.00 90.25 199 GLU A O 1
ATOM 1573 N N . THR A 1 200 ? -23.220 0.127 5.266 1.00 88.12 200 THR A N 1
ATOM 1574 C CA . THR A 1 200 ? -23.621 0.188 6.685 1.00 88.12 200 THR A CA 1
ATOM 1575 C C . THR A 1 200 ? -25.147 0.236 6.834 1.00 88.12 200 THR A C 1
ATOM 1577 O O . THR A 1 200 ? -25.706 -0.426 7.707 1.00 88.12 200 THR A O 1
ATOM 1580 N N . TRP A 1 201 ? -25.844 0.988 5.973 1.00 88.44 201 TRP A N 1
ATOM 1581 C CA . TRP A 1 201 ? -27.310 1.019 5.945 1.00 88.44 201 TRP A CA 1
ATOM 1582 C C . TRP A 1 201 ? -27.910 -0.355 5.653 1.00 88.44 201 TRP A C 1
ATOM 1584 O O . TRP A 1 201 ? -28.850 -0.748 6.343 1.00 88.44 201 TRP A O 1
ATOM 1594 N N . ARG A 1 202 ? -27.365 -1.089 4.676 1.00 90.62 202 ARG A N 1
ATOM 1595 C CA . ARG A 1 202 ? -27.842 -2.438 4.335 1.00 90.62 202 ARG A CA 1
ATOM 1596 C C . ARG A 1 202 ? -27.651 -3.412 5.491 1.00 90.62 202 ARG A C 1
ATOM 1598 O O . ARG A 1 202 ? -28.595 -4.110 5.841 1.00 90.62 202 ARG A O 1
ATOM 1605 N N . ILE A 1 203 ? -26.472 -3.411 6.115 1.00 90.69 203 ILE A N 1
ATOM 1606 C 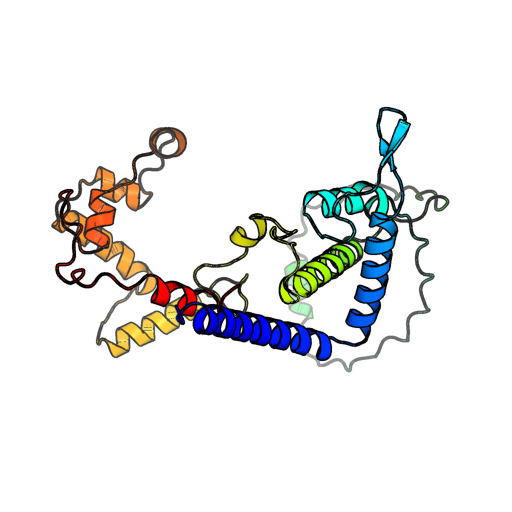CA . ILE A 1 203 ? -26.164 -4.285 7.257 1.00 90.69 203 ILE A CA 1
ATOM 1607 C C . ILE A 1 203 ? -27.112 -3.996 8.424 1.00 90.69 203 ILE A C 1
ATOM 1609 O O . ILE A 1 203 ? -27.682 -4.917 9.001 1.00 90.69 203 ILE A O 1
ATOM 1613 N N . PHE A 1 204 ? -27.320 -2.720 8.756 1.00 88.81 204 PHE A N 1
ATOM 1614 C CA . PHE A 1 204 ? -28.197 -2.339 9.863 1.00 88.81 204 PHE A CA 1
ATOM 1615 C C . PHE A 1 204 ? -29.652 -2.700 9.569 1.00 88.81 204 PHE A C 1
ATOM 1617 O O . PHE A 1 204 ? -30.322 -3.235 10.444 1.00 88.81 204 PHE A O 1
ATOM 1624 N N . GLY A 1 205 ? -30.124 -2.463 8.341 1.00 89.12 205 GLY A N 1
ATOM 1625 C CA . GLY A 1 205 ? -31.467 -2.858 7.917 1.00 89.12 205 GLY A CA 1
ATOM 1626 C C . GLY A 1 205 ? -31.678 -4.370 7.993 1.00 89.12 205 GLY A C 1
ATOM 1627 O O . GLY A 1 205 ? -32.677 -4.814 8.549 1.00 89.12 205 GLY A O 1
ATOM 1628 N N . ALA A 1 206 ? -30.707 -5.157 7.523 1.00 93.00 206 ALA A N 1
ATOM 1629 C CA . ALA A 1 206 ? -30.742 -6.617 7.616 1.00 93.00 206 ALA A CA 1
ATOM 1630 C C . ALA A 1 206 ? -30.739 -7.121 9.071 1.00 93.00 206 ALA A C 1
ATOM 1632 O O . ALA A 1 206 ? -31.363 -8.133 9.372 1.00 93.00 206 ALA A O 1
ATOM 1633 N N . ALA A 1 207 ? -30.074 -6.401 9.977 1.00 91.19 207 ALA A N 1
ATOM 1634 C CA . ALA A 1 207 ? -30.058 -6.693 11.409 1.00 91.19 207 ALA A CA 1
ATOM 1635 C C . ALA A 1 207 ? -31.256 -6.101 12.184 1.00 91.19 207 ALA A C 1
ATOM 1637 O O . ALA A 1 207 ? -31.325 -6.263 13.400 1.00 91.19 207 ALA A O 1
ATOM 1638 N N . GLY A 1 208 ? -32.173 -5.381 11.524 1.00 91.88 208 GLY A N 1
ATOM 1639 C CA . GLY A 1 208 ? -33.306 -4.714 12.179 1.00 91.88 208 GLY A CA 1
ATOM 1640 C C . GLY A 1 208 ? -32.922 -3.523 13.071 1.00 91.88 208 GLY A C 1
ATOM 1641 O O . GLY A 1 208 ? -33.683 -3.142 13.957 1.00 91.88 208 GLY A O 1
ATOM 1642 N N . LEU A 1 209 ? -31.744 -2.927 12.868 1.00 85.69 209 LEU A N 1
ATOM 1643 C CA . LEU A 1 209 ? -31.216 -1.834 13.687 1.00 85.69 209 LEU A CA 1
ATOM 1644 C C . LEU A 1 209 ? -31.589 -0.457 13.123 1.00 85.69 209 LEU A C 1
ATOM 1646 O O . LEU A 1 209 ? -31.312 -0.130 11.965 1.00 85.69 209 LEU A O 1
ATOM 1650 N N . ILE A 1 210 ? -32.130 0.409 13.983 1.00 84.50 210 ILE A N 1
ATOM 1651 C CA . ILE A 1 210 ? -32.481 1.794 13.646 1.00 84.50 210 ILE A CA 1
ATOM 1652 C C . ILE A 1 210 ? -31.453 2.740 14.274 1.00 84.50 210 ILE A C 1
ATOM 1654 O O . ILE A 1 210 ? -31.296 2.795 15.490 1.00 84.50 210 ILE A O 1
ATOM 1658 N N . ALA A 1 211 ? -30.748 3.512 13.442 1.00 78.00 211 ALA A N 1
ATOM 1659 C CA . ALA A 1 211 ? -29.773 4.499 13.904 1.00 78.00 211 ALA A CA 1
ATOM 1660 C C . ALA A 1 211 ? -29.706 5.723 12.981 1.00 78.00 211 ALA A C 1
ATOM 1662 O O . ALA A 1 211 ? -29.735 5.593 11.753 1.00 78.00 211 ALA A O 1
ATOM 1663 N N . SER A 1 212 ? -29.562 6.907 13.582 1.00 77.12 212 SER A N 1
ATOM 1664 C CA . SER A 1 212 ? -29.485 8.198 12.884 1.00 77.12 212 SER A CA 1
ATOM 1665 C C . SER A 1 212 ? -28.081 8.506 12.348 1.00 77.12 212 SER A C 1
ATOM 1667 O O . SER A 1 212 ? -27.930 8.881 11.191 1.00 77.12 212 SER A O 1
ATOM 1669 N N . LYS A 1 213 ? -27.030 8.285 13.147 1.00 78.81 213 LYS A N 1
ATOM 1670 C CA . LYS A 1 213 ? -25.621 8.527 12.771 1.00 78.81 213 LYS A CA 1
ATOM 1671 C C . LYS A 1 213 ? -24.850 7.213 12.601 1.00 78.81 213 LYS A C 1
ATOM 1673 O O . LYS A 1 213 ? -23.971 6.896 13.397 1.00 78.81 213 LYS A O 1
ATOM 1678 N N . LYS A 1 214 ? -25.201 6.429 11.575 1.00 77.00 214 LYS A N 1
ATOM 1679 C CA . LYS A 1 214 ? -24.776 5.022 11.408 1.00 77.00 214 LYS A CA 1
ATOM 1680 C C . LYS A 1 214 ? -23.258 4.793 11.403 1.00 77.00 214 LYS A C 1
ATOM 1682 O O . LYS A 1 214 ? -22.782 3.944 12.145 1.00 77.00 214 LYS A O 1
ATOM 1687 N N . THR A 1 215 ? -22.492 5.576 10.643 1.00 77.75 215 THR A N 1
ATOM 1688 C CA . THR A 1 215 ? -21.019 5.443 10.551 1.00 77.75 215 THR A CA 1
ATOM 1689 C C . THR A 1 215 ? -20.290 5.862 11.832 1.00 77.75 215 THR A C 1
ATOM 1691 O O . THR A 1 215 ? -19.190 5.390 12.107 1.00 77.75 215 THR A O 1
ATOM 1694 N N . HIS A 1 216 ? -20.909 6.716 12.652 1.00 79.69 216 HIS A N 1
ATOM 1695 C CA . HIS A 1 216 ? -20.366 7.159 13.939 1.00 79.69 216 HIS A CA 1
ATOM 1696 C C . HIS A 1 216 ? -20.857 6.324 15.125 1.00 79.69 216 HIS A C 1
ATOM 1698 O O . HIS A 1 216 ? -20.294 6.439 16.215 1.00 79.69 216 HIS A O 1
ATOM 1704 N N . LEU A 1 217 ? -21.882 5.490 14.932 1.00 80.00 217 LEU A N 1
ATOM 1705 C CA . LEU A 1 217 ? -22.471 4.684 15.996 1.00 80.00 217 LEU A CA 1
ATOM 1706 C C . LEU A 1 217 ? -21.427 3.811 16.715 1.00 80.00 217 LEU A C 1
ATOM 1708 O O . LEU A 1 217 ? -21.400 3.874 17.943 1.00 80.00 217 LEU A O 1
ATOM 1712 N N . PRO A 1 218 ? -20.506 3.105 16.020 1.00 80.25 218 PRO A N 1
ATOM 1713 C CA . PRO A 1 218 ? -19.488 2.299 16.695 1.00 80.25 218 PRO A CA 1
ATOM 1714 C C . PRO A 1 218 ? -18.560 3.120 17.596 1.00 80.25 218 PRO A C 1
ATOM 1716 O O . PRO A 1 218 ? -18.121 2.630 18.630 1.00 80.25 218 PRO A O 1
ATOM 1719 N N . ARG A 1 219 ? -18.289 4.389 17.252 1.00 84.44 219 ARG A N 1
ATOM 1720 C CA . ARG A 1 219 ? -17.457 5.269 18.091 1.00 84.44 219 ARG A CA 1
ATOM 1721 C C . ARG A 1 219 ? -18.168 5.645 19.386 1.00 84.44 219 ARG A C 1
ATOM 1723 O O . ARG A 1 219 ? -17.559 5.594 20.448 1.00 84.44 219 ARG A O 1
ATOM 1730 N N . ARG A 1 220 ? -19.450 6.018 19.296 1.00 87.06 220 ARG A N 1
ATOM 1731 C CA . ARG A 1 220 ? -20.259 6.362 20.473 1.00 87.06 220 ARG A CA 1
ATOM 1732 C C . ARG A 1 220 ? -20.434 5.148 21.379 1.00 87.06 220 ARG A C 1
ATOM 1734 O O . ARG A 1 220 ? -20.150 5.244 22.566 1.00 87.06 220 ARG A O 1
ATOM 1741 N N . VAL A 1 221 ? -20.880 4.031 20.806 1.00 86.44 221 VAL A N 1
ATOM 1742 C CA . VAL A 1 221 ? -21.144 2.803 21.562 1.00 86.44 221 VAL A CA 1
ATOM 1743 C C . VAL A 1 221 ? -19.854 2.276 22.180 1.00 86.44 221 VAL A C 1
ATOM 1745 O O . VAL A 1 221 ? -19.860 1.971 23.358 1.00 86.44 221 VAL A O 1
ATOM 1748 N N . GLY A 1 222 ? -18.729 2.272 21.457 1.00 88.44 222 GLY A N 1
ATOM 1749 C CA . GLY A 1 222 ? -17.446 1.833 22.014 1.00 88.44 222 GLY A CA 1
ATOM 1750 C C . GLY A 1 222 ? -16.966 2.671 23.205 1.00 88.44 222 GLY A C 1
ATOM 1751 O O . GLY A 1 222 ? -16.409 2.123 24.149 1.00 88.44 222 GLY A O 1
ATOM 1752 N N . ALA A 1 223 ? -17.213 3.986 23.207 1.00 91.06 223 ALA A N 1
ATOM 1753 C CA . ALA A 1 223 ? -16.897 4.834 24.359 1.00 91.06 223 ALA A CA 1
ATOM 1754 C C . ALA A 1 223 ? -17.811 4.548 25.565 1.00 91.06 223 ALA A C 1
ATOM 1756 O O . ALA A 1 223 ? -17.316 4.419 26.680 1.00 91.06 223 ALA A O 1
ATOM 1757 N N . GLN A 1 224 ? -19.121 4.407 25.332 1.00 91.50 224 GLN A N 1
ATOM 1758 C CA . GLN A 1 224 ? -20.104 4.080 26.377 1.00 91.50 224 GLN A CA 1
ATOM 1759 C C . GLN A 1 224 ? -19.874 2.682 26.966 1.00 91.50 224 GLN A C 1
ATOM 1761 O O . GLN A 1 224 ? -19.993 2.475 28.172 1.00 91.50 224 GLN A O 1
ATOM 1766 N N . ASP A 1 225 ? -19.515 1.726 26.116 1.00 89.75 225 ASP A N 1
ATOM 1767 C CA . ASP A 1 225 ? -19.205 0.360 26.513 1.00 89.75 225 ASP A CA 1
ATOM 1768 C C . ASP A 1 225 ? -17.926 0.317 27.357 1.00 89.75 225 ASP A C 1
ATOM 1770 O O . ASP A 1 225 ? -17.908 -0.278 28.433 1.00 89.75 225 ASP A O 1
ATOM 1774 N N . ALA A 1 226 ? -16.884 1.046 26.943 1.00 90.50 226 ALA A N 1
ATOM 1775 C CA . ALA A 1 226 ? -15.657 1.193 27.719 1.00 90.50 226 ALA A CA 1
ATOM 1776 C C . ALA A 1 226 ? -15.891 1.816 29.104 1.00 90.50 226 ALA A C 1
ATOM 1778 O O . ALA A 1 226 ? -15.301 1.344 30.077 1.00 90.50 226 ALA A O 1
ATOM 1779 N N . GLU A 1 227 ? -16.743 2.840 29.198 1.00 91.38 227 GLU A N 1
ATOM 1780 C CA . GLU A 1 227 ? -17.152 3.460 30.465 1.00 91.38 227 GLU A CA 1
ATOM 1781 C C . GLU A 1 227 ? -17.901 2.463 31.358 1.00 91.38 227 GLU A C 1
ATOM 1783 O O . GLU A 1 227 ? -17.533 2.273 32.516 1.00 91.38 227 GLU A O 1
ATOM 1788 N N . THR A 1 228 ? -18.887 1.758 30.795 1.00 92.38 228 THR A N 1
ATOM 1789 C CA . THR A 1 228 ? -19.694 0.756 31.513 1.00 92.38 228 THR A CA 1
ATOM 1790 C C . THR A 1 228 ? -18.829 -0.374 32.076 1.00 92.38 228 THR A C 1
ATOM 1792 O O . THR A 1 228 ? -19.076 -0.870 33.172 1.00 92.38 228 THR A O 1
ATOM 1795 N N . HIS A 1 229 ? -17.767 -0.748 31.362 1.00 88.06 229 HIS A N 1
ATOM 1796 C CA . HIS A 1 229 ? -16.821 -1.784 31.778 1.00 88.06 229 HIS A CA 1
ATOM 1797 C C . HIS A 1 229 ? -15.631 -1.246 32.598 1.00 88.06 229 HIS A C 1
ATOM 1799 O O . HIS A 1 229 ? -14.641 -1.955 32.795 1.00 88.06 229 HIS A O 1
ATOM 1805 N N . GLY A 1 230 ? -15.716 -0.008 33.100 1.00 86.31 230 GLY A N 1
ATOM 1806 C CA . GLY A 1 230 ? -14.784 0.539 34.088 1.00 86.31 230 GLY A CA 1
ATOM 1807 C C . GLY A 1 230 ? -13.474 1.092 33.522 1.00 86.31 230 GLY A C 1
ATOM 1808 O O . GLY A 1 230 ? -12.498 1.235 34.260 1.00 86.31 230 GLY A O 1
ATOM 1809 N N . THR A 1 231 ? -13.412 1.414 32.227 1.00 89.88 231 THR A N 1
ATOM 1810 C CA . THR A 1 231 ? -12.261 2.138 31.666 1.00 89.88 231 THR A CA 1
ATOM 1811 C C . THR A 1 231 ? -12.230 3.562 32.208 1.00 89.88 231 THR A C 1
ATOM 1813 O O . THR A 1 231 ? -13.242 4.259 32.204 1.00 89.88 231 THR A O 1
ATOM 1816 N N . SER A 1 232 ? -11.054 4.041 32.617 1.00 89.38 232 SER A N 1
ATOM 1817 C CA . SER A 1 232 ? -10.915 5.425 33.071 1.00 89.38 232 SER A CA 1
ATOM 1818 C C . SER A 1 232 ? -11.171 6.431 31.943 1.00 89.38 232 SER A C 1
ATOM 1820 O O . SER A 1 232 ? -10.790 6.217 30.787 1.00 89.38 232 SER A O 1
ATOM 1822 N N . LEU A 1 233 ? -11.732 7.591 32.299 1.00 88.75 233 LEU A N 1
ATOM 1823 C CA . LEU A 1 233 ? -11.954 8.700 31.365 1.00 88.75 233 LEU A CA 1
ATOM 1824 C C . LEU A 1 233 ? -10.667 9.106 30.628 1.00 88.75 233 LEU A C 1
ATOM 1826 O O . LEU A 1 233 ? -10.713 9.447 29.450 1.00 88.75 233 LEU A O 1
ATOM 1830 N N . ALA A 1 234 ? -9.511 9.021 31.294 1.00 86.12 234 ALA A N 1
ATOM 1831 C CA . ALA A 1 234 ? -8.214 9.307 30.687 1.00 86.12 234 ALA A CA 1
ATOM 1832 C C . ALA A 1 234 ? -7.902 8.368 29.507 1.00 86.12 234 ALA A C 1
ATOM 1834 O O . ALA A 1 234 ? -7.490 8.843 28.450 1.00 86.12 234 ALA A O 1
ATOM 1835 N N . GLN A 1 235 ? -8.155 7.060 29.641 1.00 87.38 235 GLN A N 1
ATOM 1836 C CA . GLN A 1 235 ? -7.938 6.104 28.550 1.00 87.38 235 GLN A CA 1
ATOM 1837 C C . GLN A 1 235 ? -8.985 6.229 27.441 1.00 87.38 235 GLN A C 1
ATOM 1839 O O . GLN A 1 235 ? -8.627 6.137 26.266 1.00 87.38 235 GLN A O 1
ATOM 1844 N N . ILE A 1 236 ? -10.250 6.487 27.787 1.00 89.56 236 ILE A N 1
ATOM 1845 C CA . ILE A 1 236 ? -11.309 6.745 26.797 1.00 89.56 236 ILE A CA 1
ATOM 1846 C C . ILE A 1 236 ? -10.967 8.003 25.984 1.00 89.56 236 ILE A C 1
ATOM 1848 O O . ILE A 1 236 ? -11.014 7.987 24.755 1.00 89.56 236 ILE A O 1
ATOM 1852 N N . SER A 1 237 ? -10.550 9.079 26.657 1.00 88.00 237 SER A N 1
ATOM 1853 C CA . SER A 1 237 ? -10.160 10.348 26.032 1.00 88.00 237 SER A CA 1
ATOM 1854 C C . SER A 1 237 ? -8.920 10.213 25.147 1.00 88.00 237 SER A C 1
ATOM 1856 O O . SER A 1 237 ? -8.877 10.760 24.041 1.00 88.00 237 SER A O 1
ATOM 1858 N N . GLN A 1 238 ? -7.935 9.424 25.586 1.00 85.19 238 GLN A N 1
ATOM 1859 C CA . GLN A 1 238 ? -6.753 9.107 24.789 1.00 85.19 238 GLN A CA 1
ATOM 1860 C C . GLN A 1 238 ? -7.120 8.303 23.530 1.00 85.19 238 GLN A C 1
ATOM 1862 O O . GLN A 1 238 ? -6.678 8.645 22.433 1.00 85.19 238 GLN A O 1
ATOM 1867 N N . ALA A 1 239 ? -7.970 7.277 23.654 1.00 86.62 239 ALA A N 1
ATOM 1868 C CA . ALA A 1 239 ? -8.429 6.472 22.522 1.00 86.62 239 ALA A CA 1
ATOM 1869 C C . ALA A 1 239 ? -9.267 7.283 21.520 1.00 86.62 239 ALA A C 1
ATOM 1871 O O . ALA A 1 239 ? -9.105 7.142 20.306 1.00 86.62 239 ALA A O 1
ATOM 1872 N N . GLY A 1 240 ? -10.127 8.172 22.025 1.00 85.38 240 GLY A N 1
ATOM 1873 C CA . GLY A 1 240 ? -10.941 9.091 21.230 1.00 85.38 240 GLY A CA 1
ATOM 1874 C C . GLY A 1 240 ? -10.159 10.243 20.592 1.00 85.38 240 GLY A C 1
ATOM 1875 O O . GLY A 1 240 ? -10.730 10.989 19.798 1.00 85.38 240 GLY A O 1
ATOM 1876 N N . ARG A 1 241 ? -8.861 10.390 20.908 1.00 81.50 241 ARG A N 1
ATOM 1877 C CA . ARG A 1 241 ? -8.010 11.529 20.517 1.00 81.50 241 ARG A CA 1
ATOM 1878 C C . ARG A 1 241 ? -8.585 12.890 20.936 1.00 81.50 241 ARG A C 1
ATOM 1880 O O . ARG A 1 241 ? -8.386 13.884 20.235 1.00 81.50 241 ARG A O 1
ATOM 1887 N N . TRP A 1 242 ? -9.282 12.939 22.071 1.00 83.81 242 TRP A N 1
ATOM 1888 C CA . TRP A 1 242 ? -9.813 14.176 22.656 1.00 83.81 242 TRP A CA 1
ATOM 1889 C C . TRP A 1 242 ? -8.787 14.888 23.545 1.00 83.81 242 TRP A C 1
ATOM 1891 O O . TRP A 1 242 ? -8.857 16.102 23.701 1.00 83.81 242 TRP A O 1
ATOM 1901 N N . ASN A 1 243 ? -7.785 14.164 24.055 1.00 73.06 243 ASN A N 1
ATOM 1902 C CA . ASN A 1 243 ? -6.619 14.747 24.718 1.00 73.06 243 ASN A CA 1
ATOM 1903 C C . ASN A 1 243 ? -5.424 14.791 23.748 1.00 73.06 243 ASN A C 1
ATOM 1905 O O . ASN A 1 243 ? -4.732 13.793 23.555 1.00 73.06 243 ASN A O 1
ATOM 1909 N N . GLN A 1 244 ? -5.214 15.945 23.106 1.00 69.38 244 GLN A N 1
ATOM 1910 C CA . GLN A 1 244 ? -4.151 16.178 22.112 1.00 69.38 244 GLN A CA 1
ATOM 1911 C C . GLN A 1 244 ? -2.991 17.028 22.647 1.00 69.38 244 GLN A C 1
ATOM 1913 O O . GLN A 1 244 ? -2.295 17.680 21.873 1.00 69.38 244 GLN A O 1
ATOM 1918 N N . SER A 1 245 ? -2.773 17.050 23.964 1.00 77.50 245 SER A N 1
ATOM 1919 C CA . SER A 1 245 ? -1.630 17.773 24.532 1.00 77.50 245 SER A CA 1
ATOM 1920 C C . SER A 1 245 ? -0.297 17.283 23.943 1.00 77.50 245 SER A C 1
ATOM 1922 O O . SER A 1 245 ? -0.156 16.110 23.589 1.00 77.50 245 SER A O 1
ATOM 1924 N N . VAL A 1 246 ? 0.705 18.170 23.889 1.00 72.25 246 VAL A N 1
ATOM 1925 C CA . VAL A 1 246 ? 2.068 17.839 23.424 1.00 72.25 246 VAL A CA 1
ATOM 1926 C C . VAL A 1 246 ? 2.635 16.645 24.196 1.00 72.25 246 VAL A C 1
ATOM 1928 O O . VAL A 1 246 ? 3.248 15.764 23.603 1.00 72.25 246 VAL A O 1
ATOM 1931 N N . LEU A 1 247 ? 2.346 16.553 25.500 1.00 76.69 247 LEU A N 1
ATOM 1932 C CA . LEU A 1 247 ? 2.685 15.395 26.328 1.00 76.69 247 LEU A CA 1
ATOM 1933 C C . LEU A 1 247 ? 2.128 14.086 25.735 1.00 76.69 247 LEU A C 1
ATOM 1935 O O . LEU A 1 247 ? 2.871 13.124 25.552 1.00 76.69 247 LEU A O 1
ATOM 1939 N N . CYS A 1 248 ? 0.838 14.061 25.387 1.00 71.94 248 CYS A N 1
ATOM 1940 C CA . CYS A 1 248 ? 0.169 12.877 24.844 1.00 71.94 248 CYS A CA 1
ATOM 1941 C C . CYS A 1 248 ? 0.637 12.502 23.431 1.00 71.94 248 CYS A C 1
ATOM 1943 O O . CYS A 1 248 ? 0.579 11.328 23.079 1.00 71.94 248 CYS A O 1
ATOM 1945 N N . GLN A 1 249 ? 1.071 13.471 22.621 1.00 66.00 249 GLN A N 1
ATOM 1946 C CA . GLN A 1 249 ? 1.504 13.226 21.241 1.00 66.00 249 GLN A CA 1
ATOM 1947 C C . GLN A 1 249 ? 2.995 12.890 21.121 1.00 66.00 249 GLN A C 1
ATOM 1949 O O . GLN A 1 249 ? 3.355 12.046 20.305 1.00 66.00 249 GLN A O 1
ATOM 1954 N N . ALA A 1 250 ? 3.852 13.554 21.903 1.00 72.38 250 ALA A N 1
ATOM 1955 C CA . ALA A 1 250 ? 5.304 13.490 21.740 1.00 72.38 250 ALA A CA 1
ATOM 1956 C C . ALA A 1 250 ? 6.017 12.635 22.799 1.00 72.38 250 ALA A C 1
ATOM 1958 O O . ALA A 1 250 ? 7.093 12.115 22.519 1.00 72.38 250 ALA A O 1
ATOM 1959 N N . TYR A 1 251 ? 5.442 12.473 23.998 1.00 68.00 251 TYR A N 1
ATOM 1960 C CA . TYR A 1 251 ? 6.157 11.880 25.138 1.00 68.00 251 TYR A CA 1
ATOM 1961 C C . TYR A 1 251 ? 5.531 10.588 25.678 1.00 68.00 251 TYR A C 1
ATOM 1963 O O . TYR A 1 251 ? 6.251 9.734 26.192 1.00 68.00 251 TYR A O 1
ATOM 1971 N N . LEU A 1 252 ? 4.211 10.407 25.570 1.00 75.56 252 LEU A N 1
ATOM 1972 C CA . LEU A 1 252 ? 3.539 9.197 26.054 1.00 75.56 252 LEU A CA 1
ATOM 1973 C C . LEU A 1 252 ? 3.426 8.140 24.947 1.00 75.56 252 LEU A C 1
ATOM 1975 O O . LEU A 1 252 ? 2.806 8.366 23.914 1.00 75.56 252 LEU A O 1
ATOM 1979 N N . THR A 1 253 ? 3.967 6.945 25.191 1.00 60.09 253 THR A N 1
ATOM 1980 C CA . THR A 1 253 ? 3.906 5.792 24.265 1.00 60.09 253 THR A CA 1
ATOM 1981 C C . THR A 1 253 ? 2.837 4.766 24.652 1.00 60.09 253 THR A C 1
ATOM 1983 O O . THR A 1 253 ? 2.664 3.739 23.991 1.00 60.09 253 THR A O 1
ATOM 1986 N N . HIS A 1 254 ? 2.120 5.006 25.753 1.00 68.94 254 HIS A N 1
ATOM 1987 C CA . HIS A 1 254 ? 1.183 4.040 26.310 1.00 68.94 254 HIS A CA 1
ATOM 1988 C C . HIS A 1 254 ? -0.087 3.971 25.461 1.00 68.94 254 HIS A C 1
ATOM 1990 O O . HIS A 1 254 ? -0.852 4.927 25.395 1.00 68.94 254 HIS A O 1
ATOM 1996 N N . LEU A 1 255 ? -0.341 2.818 24.842 1.00 82.06 255 LEU A N 1
ATOM 1997 C CA . LEU A 1 255 ? -1.644 2.518 24.250 1.00 82.06 255 LEU A CA 1
ATOM 1998 C C . LEU A 1 255 ? -2.712 2.428 25.360 1.00 82.06 255 LEU A C 1
ATOM 2000 O O . LEU A 1 255 ? -2.411 1.881 26.427 1.00 82.06 255 LEU A O 1
ATOM 2004 N N . PRO A 1 256 ? -3.959 2.882 25.128 1.00 86.94 256 PRO A N 1
ATOM 2005 C CA . PRO A 1 256 ? -5.056 2.770 26.092 1.00 86.94 256 PRO A CA 1
ATOM 2006 C C . PRO A 1 256 ? -5.537 1.311 26.178 1.00 86.94 256 PRO A C 1
ATOM 2008 O O . PRO A 1 256 ? -6.556 0.917 25.611 1.00 86.94 256 PRO A O 1
ATOM 2011 N N . ARG A 1 257 ? -4.743 0.460 26.838 1.00 86.44 257 ARG A N 1
ATOM 2012 C CA . ARG A 1 257 ? -4.881 -1.003 26.797 1.00 86.44 257 ARG A CA 1
ATOM 2013 C C . ARG A 1 257 ? -6.202 -1.503 27.377 1.00 86.44 257 ARG A C 1
ATOM 2015 O O . ARG A 1 257 ? -6.727 -2.473 26.843 1.00 86.44 257 ARG A O 1
ATOM 2022 N N . GLN A 1 258 ? -6.745 -0.884 28.430 1.00 87.75 258 GLN A N 1
ATOM 2023 C CA . GLN A 1 258 ? -8.029 -1.332 28.992 1.00 87.75 258 GLN A CA 1
ATOM 2024 C C . GLN A 1 258 ? -9.169 -1.009 28.023 1.00 87.75 258 GLN A C 1
ATOM 2026 O O . GLN A 1 258 ? -9.962 -1.896 27.716 1.00 87.75 258 GLN A O 1
ATOM 2031 N N . PHE A 1 259 ? -9.164 0.196 27.439 1.00 89.31 259 PHE A N 1
ATOM 2032 C CA . PHE A 1 259 ? -10.105 0.579 26.382 1.00 89.31 259 PHE A CA 1
ATOM 2033 C C . PHE A 1 259 ? -10.058 -0.391 25.191 1.00 89.31 259 PHE A C 1
ATOM 2035 O O . PHE A 1 259 ? -11.083 -0.926 24.776 1.00 89.31 259 PHE A O 1
ATOM 2042 N N . MET A 1 260 ? -8.858 -0.658 24.655 1.00 89.38 260 MET A N 1
ATOM 2043 C CA . MET A 1 260 ? -8.680 -1.551 23.501 1.00 89.38 260 MET A CA 1
ATOM 2044 C C . MET A 1 260 ? -9.177 -2.973 23.781 1.00 89.38 260 MET A C 1
ATOM 2046 O O . MET A 1 260 ? -9.697 -3.622 22.878 1.00 89.38 260 MET A O 1
ATOM 2050 N N . ARG A 1 261 ? -9.021 -3.461 25.019 1.00 87.44 261 ARG A N 1
ATOM 2051 C CA . ARG A 1 261 ? -9.511 -4.782 25.431 1.00 87.44 261 ARG A CA 1
ATOM 2052 C C . ARG A 1 261 ? -11.032 -4.832 25.446 1.00 87.44 261 ARG A C 1
ATOM 2054 O O . ARG A 1 261 ? -11.583 -5.747 24.844 1.00 87.44 261 ARG A O 1
ATOM 2061 N N . ILE A 1 262 ? -11.682 -3.846 26.061 1.00 87.56 262 ILE A N 1
ATOM 2062 C CA . ILE A 1 262 ? -13.146 -3.810 26.163 1.00 87.56 262 ILE A CA 1
ATOM 2063 C C . ILE A 1 262 ? -13.795 -3.705 24.786 1.00 87.56 262 ILE A C 1
ATOM 2065 O O . ILE A 1 262 ? -14.653 -4.516 24.463 1.00 87.56 262 ILE A O 1
ATOM 2069 N N . VAL A 1 263 ? -13.315 -2.803 23.924 1.00 87.19 263 VAL A N 1
ATOM 2070 C CA . VAL A 1 263 ? -13.861 -2.660 22.560 1.00 87.19 263 VAL A CA 1
ATOM 2071 C C . VAL A 1 263 ? -13.654 -3.927 21.716 1.00 87.19 263 VAL A C 1
ATOM 2073 O O . VAL A 1 263 ? -14.422 -4.194 20.795 1.00 87.19 263 VAL A O 1
ATOM 2076 N N . ALA A 1 264 ? -12.642 -4.736 22.036 1.00 87.00 264 ALA A N 1
ATOM 2077 C CA . ALA A 1 264 ? -12.418 -6.043 21.421 1.00 87.00 264 ALA A CA 1
ATOM 2078 C C . ALA A 1 264 ? -13.201 -7.194 22.098 1.00 87.00 264 ALA A C 1
ATOM 2080 O O . ALA A 1 264 ? -13.027 -8.349 21.711 1.00 87.00 264 ALA A O 1
ATOM 2081 N N . GLY A 1 265 ? -14.055 -6.900 23.085 1.00 85.06 265 GLY A N 1
ATOM 2082 C CA . GLY A 1 265 ? -14.896 -7.867 23.797 1.00 85.06 265 GLY A CA 1
ATOM 2083 C C . GLY A 1 265 ? -14.202 -8.611 24.944 1.00 85.06 265 GLY A C 1
ATOM 2084 O O . GLY A 1 265 ? -14.690 -9.652 25.381 1.00 85.06 265 GLY A O 1
ATOM 2085 N N . PHE A 1 266 ? -13.057 -8.121 25.426 1.00 84.31 266 PHE A N 1
ATOM 2086 C CA . PHE A 1 266 ? -12.311 -8.710 26.542 1.00 84.31 266 PHE A CA 1
ATOM 2087 C C . PHE A 1 266 ? -12.504 -7.928 27.845 1.00 84.31 266 PHE A C 1
ATOM 2089 O O . PHE A 1 266 ? -12.763 -6.728 27.846 1.00 84.31 266 PHE A O 1
ATOM 2096 N N . SER A 1 267 ? -12.265 -8.588 28.982 1.00 82.38 267 SER A N 1
ATOM 2097 C CA . SER A 1 267 ? -12.233 -7.918 30.286 1.00 82.38 267 SER A CA 1
ATOM 2098 C C . SER A 1 267 ? -11.130 -6.853 30.362 1.00 82.38 267 SER A C 1
ATOM 2100 O O . SER A 1 267 ? -10.023 -7.051 29.843 1.00 82.38 267 SER A O 1
ATOM 2102 N N . ALA A 1 268 ? -11.380 -5.776 31.114 1.00 77.56 268 ALA A N 1
ATOM 2103 C CA . ALA A 1 268 ? -10.394 -4.725 31.392 1.00 77.56 268 ALA A CA 1
ATOM 2104 C C . ALA A 1 268 ? -9.111 -5.269 32.050 1.00 77.56 268 ALA A C 1
ATOM 2106 O O . ALA A 1 268 ? -8.011 -4.791 31.766 1.00 77.56 268 ALA A O 1
ATOM 2107 N N . SER A 1 269 ? -9.243 -6.301 32.893 1.00 79.38 269 SER A N 1
ATOM 2108 C CA . SER A 1 269 ? -8.119 -6.951 33.568 1.00 79.38 269 SER A CA 1
ATOM 2109 C C . SER A 1 269 ? -7.183 -7.663 32.579 1.00 79.38 269 SER A C 1
ATOM 2111 O O . SER A 1 269 ? -7.666 -8.365 31.677 1.00 79.38 269 SER A O 1
ATOM 2113 N N . PRO A 1 270 ? -5.853 -7.532 32.745 1.00 68.31 270 PRO A N 1
ATOM 2114 C CA . PRO A 1 270 ? -4.868 -8.330 32.017 1.00 68.31 270 PRO A CA 1
ATOM 2115 C C . PRO A 1 270 ? -5.051 -9.838 32.268 1.00 68.31 270 PRO A C 1
ATOM 2117 O O . PRO A 1 270 ? -5.505 -10.238 33.333 1.00 68.31 270 PRO A O 1
ATOM 2120 N N . GLY A 1 271 ? -4.676 -10.680 31.299 1.00 65.88 271 GLY A N 1
ATOM 2121 C CA . GLY A 1 271 ? -4.619 -12.144 31.471 1.00 65.88 271 GLY A CA 1
ATOM 2122 C C . GLY A 1 271 ? -5.807 -12.944 30.919 1.00 65.88 271 GLY A C 1
ATOM 2123 O O . GLY A 1 271 ? -5.664 -14.136 30.677 1.00 65.88 271 GLY A O 1
ATOM 2124 N N . GLY A 1 272 ? -6.943 -12.311 30.609 1.00 61.16 272 GLY A N 1
ATOM 2125 C CA . GLY A 1 272 ? -8.099 -12.972 29.975 1.00 61.16 272 GLY A CA 1
ATOM 2126 C C . GLY A 1 272 ? -7.993 -13.101 28.448 1.00 61.16 272 GLY A C 1
ATOM 2127 O O . GLY A 1 272 ? -8.932 -12.747 27.747 1.00 61.16 272 GLY A O 1
ATOM 2128 N N . THR A 1 273 ? -6.826 -13.456 27.903 1.00 54.66 273 THR A N 1
ATOM 2129 C CA . THR A 1 273 ? -6.551 -13.423 26.447 1.00 54.66 273 THR A CA 1
ATOM 2130 C C . THR A 1 273 ? -6.939 -14.696 25.699 1.00 54.66 273 THR A C 1
ATOM 2132 O O . THR A 1 273 ? -6.854 -14.730 24.472 1.00 54.66 273 THR A O 1
ATOM 2135 N N . THR A 1 274 ? -7.372 -15.746 26.393 1.00 53.66 274 THR A N 1
ATOM 2136 C CA . THR A 1 274 ? -7.698 -17.028 25.769 1.00 53.66 274 THR A CA 1
ATOM 2137 C C . THR A 1 274 ? -9.204 -17.193 25.613 1.00 53.66 274 THR A C 1
ATOM 2139 O O . THR A 1 274 ? -9.944 -17.399 26.570 1.00 53.66 274 THR A O 1
ATOM 2142 N N . SER A 1 275 ? -9.674 -17.169 24.364 1.00 51.91 275 SER A N 1
ATOM 2143 C CA . SER A 1 275 ? -10.934 -17.834 24.040 1.00 51.91 275 SER A CA 1
ATOM 2144 C C . SER A 1 275 ? -10.701 -19.334 24.247 1.00 51.91 275 SER A C 1
ATOM 2146 O O . SER A 1 275 ? -9.807 -19.910 23.625 1.00 51.91 275 SER A O 1
ATOM 2148 N N . SER A 1 276 ? -11.483 -19.994 25.101 1.00 51.12 276 SER A N 1
ATOM 2149 C CA . SER A 1 276 ? -11.360 -21.426 25.443 1.00 51.12 276 SER A CA 1
ATOM 2150 C C . SER A 1 276 ? -11.540 -22.399 24.253 1.00 51.12 276 SER A C 1
ATOM 2152 O O . SER A 1 276 ? -11.483 -23.619 24.430 1.00 51.12 276 SER A O 1
ATOM 2154 N N . ARG A 1 277 ? -11.711 -21.866 23.032 1.00 51.03 277 ARG A N 1
ATOM 2155 C CA . ARG A 1 277 ? -11.754 -22.571 21.740 1.00 51.03 277 ARG A CA 1
ATOM 2156 C C . ARG A 1 277 ? -10.391 -22.805 21.076 1.00 51.03 277 ARG A C 1
ATOM 2158 O O . ARG A 1 277 ? -10.336 -23.577 20.125 1.00 51.03 277 ARG A O 1
ATOM 2165 N N . VAL A 1 278 ? -9.291 -22.217 21.552 1.00 50.97 278 VAL A N 1
ATOM 2166 C CA . VAL A 1 278 ? -7.943 -22.487 21.000 1.00 50.97 278 VAL A CA 1
ATOM 2167 C C . VAL A 1 278 ? -7.335 -23.720 21.676 1.00 50.97 278 VAL A C 1
ATOM 2169 O O . VAL A 1 278 ? -6.341 -23.640 22.386 1.00 50.97 278 VAL A O 1
ATOM 2172 N N . ARG A 1 279 ? -7.979 -24.880 21.517 1.00 50.25 279 ARG A N 1
ATOM 2173 C CA . ARG A 1 279 ? -7.425 -26.177 21.959 1.00 50.25 279 ARG A CA 1
ATOM 2174 C C . ARG A 1 279 ? -6.931 -27.048 20.807 1.00 50.25 279 ARG A C 1
ATOM 2176 O O . ARG A 1 279 ? -6.354 -28.100 21.047 1.00 50.25 279 ARG A O 1
ATOM 2183 N N . LEU A 1 280 ? -7.126 -26.595 19.572 1.00 56.59 280 LEU A N 1
ATOM 2184 C CA . LEU A 1 280 ? -6.576 -27.226 18.382 1.00 56.59 280 LEU A CA 1
ATOM 2185 C C . LEU A 1 280 ? -5.391 -26.382 17.919 1.00 56.59 280 LEU A C 1
ATOM 2187 O O . LEU A 1 280 ? -5.561 -25.248 17.471 1.00 56.59 280 LEU A O 1
ATOM 2191 N N . THR A 1 281 ? -4.183 -26.919 18.059 1.00 55.56 281 THR A N 1
ATOM 2192 C CA . THR A 1 281 ? -3.014 -26.394 17.361 1.00 55.56 281 THR A CA 1
ATOM 2193 C C . THR A 1 281 ? -3.267 -26.570 15.868 1.00 55.56 281 THR A C 1
ATOM 2195 O O . THR A 1 281 ? -3.342 -27.689 15.368 1.00 55.56 281 THR A O 1
ATOM 2198 N N . ASN A 1 282 ? -3.466 -25.468 15.144 1.00 56.78 282 ASN A N 1
ATOM 2199 C CA . ASN A 1 282 ? -3.578 -25.537 13.692 1.00 56.78 282 ASN A CA 1
ATOM 2200 C C . ASN A 1 282 ? -2.217 -26.007 13.145 1.00 56.78 282 ASN A C 1
ATOM 2202 O O . ASN A 1 282 ? -1.210 -25.350 13.438 1.00 56.78 282 ASN A O 1
ATOM 2206 N N . PRO A 1 283 ? -2.129 -27.142 12.426 1.00 56.47 283 PRO A N 1
ATOM 2207 C CA . PRO A 1 283 ? -0.852 -27.617 11.914 1.00 56.47 283 PRO A CA 1
ATOM 2208 C C . PRO A 1 283 ? -0.222 -26.551 11.006 1.00 56.47 283 PRO A C 1
ATOM 2210 O O . PRO A 1 283 ? -0.909 -25.890 10.226 1.00 56.47 283 PRO A O 1
ATOM 2213 N N . ARG A 1 284 ? 1.104 -26.367 11.113 1.00 50.84 284 ARG A N 1
ATOM 2214 C CA . ARG A 1 284 ? 1.874 -25.354 10.354 1.00 50.84 284 ARG A CA 1
ATOM 2215 C C . ARG A 1 284 ? 1.599 -25.390 8.840 1.00 50.84 284 ARG A C 1
ATOM 2217 O O . ARG A 1 284 ? 1.711 -24.363 8.180 1.00 50.84 284 ARG A O 1
ATOM 2224 N N . THR A 1 285 ? 1.190 -26.539 8.308 1.00 49.97 285 THR A N 1
ATOM 2225 C CA . THR A 1 285 ? 0.808 -26.765 6.907 1.00 49.97 285 THR A CA 1
ATOM 2226 C C . THR A 1 285 ? -0.416 -25.968 6.438 1.00 49.97 285 THR A C 1
ATOM 2228 O O . THR A 1 285 ? -0.497 -25.652 5.254 1.00 49.97 285 THR A O 1
ATOM 2231 N N . SER A 1 286 ? -1.331 -25.568 7.324 1.00 53.25 286 SER A N 1
ATOM 2232 C CA . SER A 1 286 ? -2.536 -24.808 6.946 1.00 53.25 286 SER A CA 1
ATOM 2233 C C . SER A 1 286 ? -2.256 -23.340 6.593 1.00 53.25 286 SER A C 1
ATOM 2235 O O . SER A 1 286 ? -3.043 -22.715 5.887 1.00 53.25 286 SER A O 1
ATOM 2237 N N . TYR A 1 287 ? -1.146 -22.768 7.072 1.00 48.56 287 TYR A N 1
ATOM 2238 C CA . TYR A 1 287 ? -0.823 -21.347 6.873 1.00 48.56 287 TYR A CA 1
ATOM 2239 C C . TYR A 1 287 ? -0.291 -21.050 5.467 1.00 48.56 287 TYR A C 1
ATOM 2241 O O . TYR A 1 287 ? -0.602 -20.002 4.901 1.00 48.56 287 TYR A O 1
ATOM 2249 N N . ASN A 1 288 ? 0.451 -21.992 4.878 1.00 44.72 288 ASN A N 1
ATOM 2250 C CA . ASN A 1 288 ? 1.063 -21.805 3.563 1.00 44.72 288 ASN A CA 1
ATOM 2251 C C . ASN A 1 288 ? 0.005 -21.753 2.446 1.00 44.72 288 ASN A C 1
ATOM 2253 O O . ASN A 1 288 ? 0.111 -20.933 1.544 1.00 44.72 288 ASN A O 1
ATOM 2257 N N . GLY A 1 289 ? -1.075 -22.536 2.530 1.00 44.78 289 GLY A N 1
ATOM 2258 C CA . GLY A 1 289 ? -2.125 -22.532 1.499 1.00 44.78 289 GLY A CA 1
ATOM 2259 C C . GLY A 1 289 ? -3.005 -21.272 1.460 1.00 44.78 289 GLY A C 1
ATOM 2260 O O . GLY A 1 289 ? -3.563 -20.958 0.413 1.00 44.78 289 GLY A O 1
ATOM 2261 N N . LEU A 1 290 ? -3.136 -20.545 2.577 1.00 46.19 290 LEU A N 1
ATOM 2262 C CA . LEU A 1 290 ? -4.093 -19.434 2.717 1.00 46.19 290 LEU A CA 1
ATOM 2263 C C . LEU A 1 290 ? -3.517 -18.059 2.352 1.00 46.19 290 LEU A C 1
ATOM 2265 O O . LEU A 1 290 ? -4.261 -17.205 1.880 1.00 46.19 290 LEU A O 1
ATOM 2269 N N . PHE A 1 291 ? -2.216 -17.840 2.558 1.00 44.09 291 PHE A N 1
ATOM 2270 C CA . PHE A 1 291 ? -1.581 -16.530 2.346 1.00 44.09 291 PHE A CA 1
ATOM 2271 C C . PHE A 1 291 ? -0.709 -16.447 1.083 1.00 44.09 291 PHE A C 1
ATOM 2273 O O . PHE A 1 291 ? -0.360 -15.346 0.661 1.00 44.09 291 PHE A O 1
ATOM 2280 N N . LEU A 1 292 ? -0.400 -17.574 0.427 1.00 36.41 292 LEU A N 1
ATOM 2281 C CA . LEU A 1 292 ? 0.393 -17.606 -0.815 1.00 36.41 292 LEU A CA 1
ATOM 2282 C C . LEU A 1 292 ? -0.372 -17.135 -2.069 1.00 36.41 292 LEU A C 1
ATOM 2284 O O . LEU A 1 292 ? 0.193 -17.106 -3.158 1.00 36.41 292 LEU A O 1
ATOM 2288 N N . THR A 1 293 ? -1.640 -16.740 -1.938 1.00 34.06 293 THR A N 1
ATOM 2289 C CA . THR A 1 293 ? -2.472 -16.226 -3.040 1.00 34.06 293 THR A CA 1
ATOM 2290 C C . THR A 1 293 ? -2.437 -14.700 -3.195 1.00 34.06 293 THR A C 1
ATOM 2292 O O . THR A 1 293 ? -3.036 -14.189 -4.139 1.00 34.06 293 THR A O 1
ATOM 2295 N N . TRP A 1 294 ? -1.733 -13.964 -2.320 1.00 29.83 294 TRP A N 1
ATOM 2296 C CA . TRP A 1 294 ? -1.796 -12.491 -2.252 1.00 29.83 294 TRP A CA 1
ATOM 2297 C C . TRP A 1 294 ? -0.452 -11.732 -2.339 1.00 29.83 294 TRP A C 1
ATOM 2299 O O . TRP A 1 294 ? -0.380 -10.575 -1.922 1.00 29.83 294 TRP A O 1
ATOM 2309 N N . LEU A 1 295 ? 0.593 -12.321 -2.940 1.00 34.19 295 LEU A N 1
ATOM 2310 C CA . LEU A 1 295 ? 1.859 -11.641 -3.299 1.00 34.19 295 LEU A CA 1
ATOM 2311 C C . LEU A 1 295 ? 2.403 -12.083 -4.672 1.00 34.19 295 LEU A C 1
ATOM 2313 O O . LEU A 1 295 ? 2.971 -11.227 -5.390 1.00 34.19 295 LEU A O 1
#

Radius of gyration: 29.82 Å; chains: 1; bounding box: 74×84×72 Å

InterPro domains:
  IPR031872 Ndc10, domain 2 [PF16787] (173-263)
  IPR038279 Ndc10, domain 2 superfamily [G3DSA:1.10.443.20] (150-291)

Foldseek 3Di:
DPDPVVVVVVVVVLLVVLLVVLVVVLVPDPPVLNVLLVVLLVVLQVVQQDWDQDPVRDTDGDPVRSAQALVSLVVCCVPPQQPDFDADPDPDPDDPDDDDDDDDDDPVVVVVVVVVVPVPDDDDPDPPPDPDPPPTGDHDDPVSSVSSVVSSQSVNSNCVSVVDPRPARNVHCPVVVQQDPDDDPDRSDHNDPVNVVVVLVVVCVVVVHDDDPRVCVLLVVLLVQLVVLPQDPVLSCLVVVVPVDCCSVPPDPDHSQLSVQRSVVHHSDPDRPDDVPPPDDDPPVVVCVPPSVPD

Organism: NCBI:txid111463

Sequence (295 aa):
MAADDSYTAADERARAARRAGIQAKKDEQPANTARSYAAKQREWKAWCHTPRAAEDGELYSWPDGELVTPDKLAAWLKEDILLRRVVPPQKKRARRPKVWPKLGGPLAEAAELLADDREGYVPPTGLATAAVDLTEGYLLTRGTIDAYIAAVVELWRLRVAHGNANTENPRGAADWYRIKVLVGRDREQELSYPTQLQETWRIFGAAGLIASKKTHLPRRVGAQDAETHGTSLAQISQAGRWNQSVLCQAYLTHLPRQFMRIVAGFSASPGGTTSSRVRLTNPRTSYNGLFLTWL

pLDDT: mean 70.81, std 17.36, range [29.83, 93.0]